Protein AF-A0A931UTB7-F1 (afdb_monomer)

Solvent-accessible surface area (backbone atoms only — not comparable to full-atom values): 17167 Å² total; per-residue (Å²): 142,86,81,89,88,88,84,89,81,89,78,90,81,88,80,89,82,83,91,81,86,81,81,85,84,84,80,79,91,81,87,77,84,81,77,88,71,84,79,52,79,68,55,54,58,55,49,54,57,50,50,52,52,51,49,55,52,50,56,61,59,70,74,62,73,72,77,84,79,78,78,84,79,51,73,68,56,61,68,71,40,59,75,52,62,57,45,66,56,77,47,62,48,48,37,35,55,57,93,52,35,36,37,43,39,33,61,46,51,36,88,88,65,22,51,39,69,17,46,34,74,81,36,63,78,51,97,67,43,49,77,47,68,48,93,47,30,21,34,42,36,33,67,62,45,70,53,33,54,29,34,32,39,40,31,33,76,77,51,29,31,40,33,37,38,48,31,56,60,92,50,78,86,61,86,56,37,40,38,36,40,81,42,89,77,63,65,95,61,43,62,40,52,67,56,36,56,23,46,19,63,73,55,77,69,46,62,74,37,88,85,33,74,74,41,70,55,47,47,70,42,70,44,16,50,66,53,30,68,92,38,39,67,52,22,47,34,9,27,55,36,37,85,90,25,64,32,68,48,59,90,68,36,42,63,44,83,70,27,44,63,34,42,50,29,92,42,48,83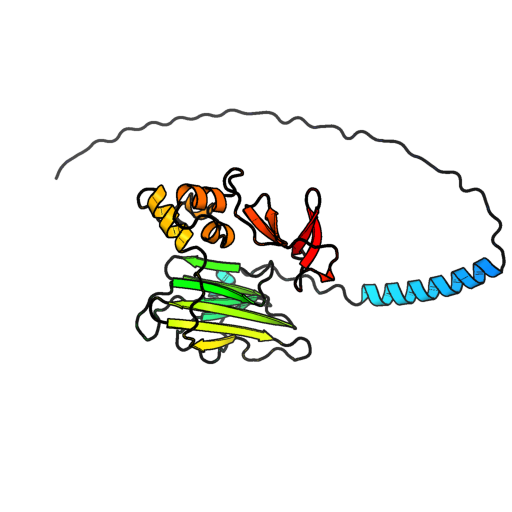,68,28,61,93,70,30,37,46,40,85,50,90,98,46,34,24,40,40,70,66,126

Nearest PDB structures (foldseek):
  2eec-assembly1_A  TM=3.557E-01  e=5.155E-02  Homo sapiens
  2e9j-assembly1_A  TM=3.506E-01  e=9.342E-02  Homo sapiens
  1j87-assembly1_A  TM=4.100E-01  e=7.485E-01  Homo sapiens
  7v83-assembly1_A  TM=2.628E-01  e=3.727E+00  Severe acute respiratory syndrome coronavirus 2
  8taz-assembly1_C  TM=2.555E-01  e=8.567E+00  Severe acute respiratory syndrome coronavirus 2

Sequence (290 aa):
MRAYLPLLALLLCAACSKKEHAEPTAEETALKKSTGKKLTAEDEAKAAASAEELSKKKKKAAEAAAPERTKVPTLAEWNAAKEVEAKGNAVGCEVKEVREWVRVSCRKKSPGGGDPSGVAIERGRNKETFSFVGKGVTSVVTPLLPGTDLLAKYSWSDVVYAVRIAWKKDEGRPAAFAHFVKTDDRPEKPLGVATCDCFKKVNKGARCDDSDDRWMIVQQNPWCERSFAGDCETMIGCATGAPSAKPKCPAGHLASIANYCLKICETAADCPSGYTCDEYLDTKACFENG

Radius of gyration: 26.95 Å; Cα contacts (8 Å, |Δi|>4): 479; chains: 1; bounding box: 64×59×81 Å

Mean predicted aligned error: 13.61 Å

Structure (mmCIF, N/CA/C/O backbone):
data_AF-A0A931UTB7-F1
#
_entry.id   AF-A0A931UTB7-F1
#
loop_
_atom_site.group_PDB
_atom_site.id
_atom_site.type_symbol
_atom_site.label_atom_id
_atom_site.label_alt_id
_atom_site.label_comp_id
_atom_site.label_asym_id
_atom_site.label_entity_id
_atom_site.label_seq_id
_atom_site.pdbx_PDB_ins_code
_atom_site.Cartn_x
_atom_site.Cartn_y
_atom_site.Cartn_z
_atom_site.occupancy
_atom_site.B_iso_or_equiv
_atom_site.auth_seq_id
_atom_site.auth_comp_id
_atom_site.auth_asym_id
_atom_site.auth_atom_id
_atom_site.pdbx_PDB_model_num
ATOM 1 N N . MET A 1 1 ? 33.198 -34.617 -18.576 1.00 51.62 1 MET A N 1
ATOM 2 C CA . MET A 1 1 ? 33.491 -35.371 -17.340 1.00 51.62 1 MET A CA 1
ATOM 3 C C . MET A 1 1 ? 34.700 -34.736 -16.665 1.00 51.62 1 MET A C 1
ATOM 5 O O . MET A 1 1 ? 35.801 -34.872 -17.178 1.00 51.62 1 MET A O 1
ATOM 9 N N . ARG A 1 2 ? 34.507 -33.984 -15.578 1.00 45.12 2 ARG A N 1
ATOM 10 C CA . ARG A 1 2 ? 35.588 -33.577 -14.668 1.00 45.12 2 ARG A CA 1
ATOM 11 C C . ARG A 1 2 ? 35.061 -33.666 -13.240 1.00 45.12 2 ARG A C 1
ATOM 13 O O . ARG A 1 2 ? 33.922 -33.301 -12.975 1.00 45.12 2 ARG A O 1
ATOM 20 N N . ALA A 1 3 ? 35.891 -34.277 -12.413 1.00 51.12 3 ALA A N 1
ATOM 21 C CA . ALA A 1 3 ? 35.605 -34.899 -11.135 1.00 51.12 3 ALA A CA 1
ATOM 22 C C . ALA A 1 3 ? 36.007 -33.999 -9.950 1.00 51.12 3 ALA A C 1
ATOM 24 O O . ALA A 1 3 ? 36.951 -33.230 -10.085 1.00 51.12 3 ALA A O 1
ATOM 25 N N . TYR A 1 4 ? 35.287 -34.176 -8.830 1.00 51.22 4 TYR A N 1
ATOM 26 C CA . TYR A 1 4 ? 35.684 -34.084 -7.408 1.00 51.22 4 TYR A CA 1
ATOM 27 C C . TYR A 1 4 ? 36.567 -32.915 -6.906 1.00 51.22 4 TYR A C 1
ATOM 29 O O . TYR A 1 4 ? 37.715 -32.788 -7.310 1.00 51.22 4 TYR A O 1
ATOM 37 N N . LEU A 1 5 ? 36.127 -32.200 -5.856 1.00 44.81 5 LEU A N 1
ATOM 38 C CA . LEU A 1 5 ? 36.401 -32.571 -4.449 1.00 44.81 5 LEU A CA 1
ATOM 39 C C . LEU A 1 5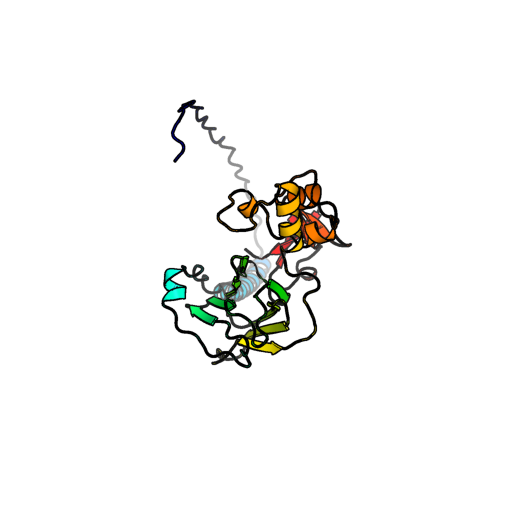 ? 35.650 -31.656 -3.437 1.00 44.81 5 LEU A C 1
ATOM 41 O O . LEU A 1 5 ? 35.502 -30.464 -3.705 1.00 44.81 5 LEU A O 1
ATOM 45 N N . PRO A 1 6 ? 35.200 -32.184 -2.278 1.00 65.69 6 PRO A N 1
ATOM 46 C CA . PRO A 1 6 ? 34.527 -31.445 -1.203 1.00 65.69 6 PRO A CA 1
ATOM 47 C C . PRO A 1 6 ? 35.491 -31.082 -0.056 1.00 65.69 6 PRO A C 1
ATOM 49 O O . PRO A 1 6 ? 36.466 -31.797 0.167 1.00 65.69 6 PRO A O 1
ATOM 52 N N . LEU A 1 7 ? 35.189 -30.050 0.745 1.00 57.25 7 LEU A N 1
ATOM 53 C CA . LEU A 1 7 ? 35.759 -29.942 2.094 1.00 57.25 7 LEU A CA 1
ATOM 54 C C . LEU A 1 7 ? 34.803 -29.267 3.091 1.00 57.25 7 LEU A C 1
ATOM 56 O O . LEU A 1 7 ? 34.348 -28.142 2.900 1.00 57.25 7 LEU A O 1
ATOM 60 N N . LEU A 1 8 ? 34.525 -30.030 4.147 1.00 51.72 8 LEU A N 1
ATOM 61 C CA . LEU A 1 8 ? 33.859 -29.691 5.402 1.00 51.72 8 LEU A CA 1
ATOM 62 C C . LEU A 1 8 ? 34.601 -28.585 6.172 1.00 51.72 8 LEU A C 1
ATOM 64 O O . LEU A 1 8 ? 35.821 -28.648 6.295 1.00 51.72 8 LEU A O 1
ATOM 68 N N . ALA A 1 9 ? 33.851 -27.719 6.856 1.00 54.44 9 ALA A N 1
ATOM 69 C CA . ALA A 1 9 ? 34.253 -27.175 8.155 1.00 54.44 9 ALA A CA 1
ATOM 70 C C . ALA A 1 9 ? 33.004 -26.822 8.984 1.00 54.44 9 ALA A C 1
ATOM 72 O O . ALA A 1 9 ? 32.369 -25.791 8.779 1.00 54.44 9 ALA A O 1
ATOM 73 N N . LEU A 1 10 ? 32.648 -27.720 9.909 1.00 49.94 10 LEU A N 1
ATOM 74 C CA . LEU A 1 10 ? 31.802 -27.422 11.063 1.00 49.94 10 LEU A CA 1
ATOM 75 C C . LEU A 1 10 ? 32.577 -26.494 12.009 1.00 49.94 10 LEU A C 1
ATOM 77 O O . LEU A 1 10 ? 33.696 -26.827 12.393 1.00 49.94 10 LEU A O 1
ATOM 81 N N . LEU A 1 11 ? 31.944 -25.422 12.486 1.00 60.06 11 LEU A N 1
ATOM 82 C CA . LEU A 1 11 ? 32.318 -24.807 13.758 1.00 60.06 11 LEU A CA 1
ATOM 83 C C . LEU A 1 11 ? 31.062 -24.564 14.600 1.00 60.06 11 LEU A C 1
ATOM 85 O O . LEU A 1 11 ? 30.239 -23.701 14.303 1.00 60.06 11 LEU A O 1
ATOM 89 N N . LEU A 1 12 ? 30.935 -25.380 15.648 1.00 51.38 12 LEU A N 1
ATOM 90 C CA . LEU A 1 12 ? 30.070 -25.152 16.797 1.00 51.38 12 LEU A CA 1
ATOM 91 C C . LEU A 1 12 ? 30.672 -24.036 17.660 1.00 51.38 12 LEU A C 1
ATOM 93 O O . LEU A 1 12 ? 31.799 -24.178 18.123 1.00 51.38 12 LEU A O 1
ATOM 97 N N . CYS A 1 13 ? 29.887 -23.007 17.973 1.00 49.75 13 CYS A N 1
ATOM 98 C CA . CYS A 1 13 ? 30.103 -22.180 19.160 1.00 49.75 13 CYS A CA 1
ATOM 99 C C . CYS A 1 13 ? 28.798 -22.110 19.953 1.00 49.75 13 CYS A C 1
ATOM 101 O O . CYS A 1 13 ? 27.887 -21.348 19.639 1.00 49.75 13 CYS A O 1
ATOM 103 N N . ALA A 1 14 ? 28.733 -22.947 20.984 1.00 53.88 14 ALA A N 1
ATOM 104 C CA . ALA A 1 14 ? 27.843 -22.789 22.117 1.00 53.88 14 ALA A CA 1
ATOM 105 C C . ALA A 1 14 ? 28.479 -21.790 23.093 1.00 53.88 14 ALA A C 1
ATOM 107 O O . ALA A 1 14 ? 29.622 -21.988 23.500 1.00 53.88 14 ALA A O 1
ATOM 108 N N . ALA A 1 15 ? 27.747 -20.755 23.502 1.00 52.53 15 ALA A N 1
ATOM 109 C CA . ALA A 1 15 ? 28.069 -20.007 24.713 1.00 52.53 15 ALA A CA 1
ATOM 110 C C . ALA A 1 15 ? 26.805 -19.383 25.316 1.00 52.53 15 ALA A C 1
ATOM 112 O O . ALA A 1 15 ? 26.170 -18.499 24.745 1.00 52.53 15 ALA A O 1
ATOM 113 N N . CYS A 1 16 ? 26.459 -19.906 26.489 1.00 49.22 16 CYS A N 1
ATOM 114 C CA . CYS A 1 16 ? 25.485 -19.404 27.442 1.00 49.22 16 CYS A CA 1
ATOM 115 C C . CYS A 1 16 ? 25.821 -17.982 27.916 1.00 49.22 16 CYS A C 1
ATOM 117 O O . CYS A 1 16 ? 26.964 -17.738 28.289 1.00 49.22 16 CYS A O 1
ATOM 119 N N . SER A 1 17 ? 24.809 -17.123 28.076 1.00 50.16 17 SER A N 1
ATOM 120 C CA . SER A 1 17 ? 24.864 -15.999 29.023 1.00 50.16 17 SER A CA 1
ATOM 121 C C . SER A 1 17 ? 23.501 -15.751 29.671 1.00 50.16 17 SER A C 1
ATOM 123 O O . SER A 1 17 ? 22.609 -15.122 29.116 1.00 50.16 17 SER A O 1
ATOM 125 N N . LYS A 1 18 ? 23.360 -16.389 30.836 1.00 53.31 18 LYS A N 1
ATOM 126 C CA . LYS A 1 18 ? 22.914 -15.857 32.134 1.00 53.31 18 LYS A CA 1
ATOM 127 C C . LYS A 1 18 ? 21.836 -14.754 32.144 1.00 53.31 18 LYS A C 1
ATOM 129 O O . LYS A 1 18 ? 22.084 -13.604 31.807 1.00 53.31 18 LYS A O 1
ATOM 134 N N . LYS A 1 19 ? 20.662 -15.140 32.661 1.00 46.91 19 LYS A N 1
ATOM 135 C CA . LYS A 1 19 ? 19.613 -14.273 33.221 1.00 46.91 19 LYS A CA 1
ATOM 136 C C . LYS A 1 19 ? 20.111 -13.578 34.493 1.00 46.91 19 LYS A C 1
ATOM 138 O O . LYS A 1 19 ? 20.596 -14.267 35.388 1.00 46.91 19 LYS A O 1
ATOM 143 N N . GLU A 1 20 ? 19.844 -12.283 34.621 1.00 50.91 20 GLU A N 1
ATOM 144 C CA . GLU A 1 20 ? 19.738 -11.594 35.910 1.00 50.91 20 GLU A CA 1
ATOM 145 C C . GLU A 1 20 ? 18.320 -11.024 36.037 1.00 50.91 20 GLU A C 1
ATOM 147 O O . GLU A 1 20 ? 17.840 -10.278 35.186 1.00 50.91 20 GLU A O 1
ATOM 152 N N . HIS A 1 21 ? 17.623 -11.490 37.073 1.00 42.00 21 HIS A N 1
ATOM 153 C CA . HIS A 1 21 ? 16.325 -11.005 37.518 1.00 42.00 21 HIS A CA 1
ATOM 154 C C . HIS A 1 21 ? 16.548 -9.740 38.352 1.00 42.00 21 HIS A C 1
ATOM 156 O O . HIS A 1 21 ? 17.249 -9.802 39.358 1.00 42.00 21 HIS A O 1
ATOM 162 N N . ALA A 1 22 ? 15.936 -8.624 37.958 1.00 45.47 22 ALA A N 1
ATOM 163 C CA . ALA A 1 22 ? 15.801 -7.452 38.814 1.00 45.47 22 ALA A CA 1
ATOM 164 C C . ALA A 1 22 ? 14.514 -7.574 39.649 1.00 45.47 22 ALA A C 1
ATOM 166 O O . ALA A 1 22 ? 13.437 -7.837 39.107 1.00 45.47 22 ALA A O 1
ATOM 167 N N . GLU A 1 23 ? 14.656 -7.421 40.966 1.00 49.78 23 GLU A N 1
ATOM 168 C CA . GLU A 1 23 ? 13.573 -7.316 41.947 1.00 49.78 23 GLU A CA 1
ATOM 169 C C . GLU A 1 23 ? 12.753 -6.025 41.754 1.00 49.78 23 GLU A C 1
ATOM 171 O O . GLU A 1 23 ? 13.319 -4.985 41.409 1.00 49.78 23 GLU A O 1
ATOM 176 N N . PRO A 1 24 ? 11.433 -6.045 42.015 1.00 50.09 24 PRO A N 1
ATOM 177 C CA . PRO A 1 24 ? 10.626 -4.837 42.103 1.00 50.09 24 PRO A CA 1
ATOM 178 C C . PRO A 1 24 ? 10.761 -4.200 43.494 1.00 50.09 24 PRO A C 1
ATOM 180 O O . PRO A 1 24 ? 10.375 -4.787 44.506 1.00 50.09 24 PRO A O 1
ATOM 183 N N . THR A 1 25 ? 11.269 -2.969 43.545 1.00 46.03 25 THR A N 1
ATOM 184 C CA . THR A 1 25 ? 11.203 -2.109 44.730 1.00 46.03 25 THR A CA 1
ATOM 185 C C . THR A 1 25 ? 9.765 -1.661 44.975 1.00 46.03 25 THR A C 1
ATOM 187 O O . THR A 1 25 ? 9.138 -1.020 44.132 1.00 46.03 25 THR A O 1
ATOM 190 N N . ALA A 1 26 ? 9.251 -2.023 46.148 1.00 51.47 26 ALA A N 1
ATOM 191 C CA . ALA A 1 26 ? 8.004 -1.528 46.703 1.00 51.47 26 ALA A CA 1
ATOM 192 C C . ALA A 1 26 ? 8.202 -0.094 47.215 1.00 51.47 26 ALA A C 1
ATOM 194 O O . ALA A 1 26 ? 8.987 0.118 48.137 1.00 51.47 26 ALA A O 1
ATOM 195 N N . GLU A 1 27 ? 7.478 0.871 46.646 1.00 45.41 27 GLU A N 1
ATOM 196 C CA . GLU A 1 27 ? 7.445 2.252 47.135 1.00 45.41 27 GLU A CA 1
ATOM 197 C C . GLU A 1 27 ? 6.030 2.613 47.610 1.00 45.41 27 GLU A C 1
ATOM 199 O O . GLU A 1 27 ? 5.089 2.820 46.848 1.00 45.41 27 GLU A O 1
ATOM 204 N N . GLU A 1 28 ? 5.911 2.537 48.930 1.00 46.00 28 GLU A N 1
ATOM 205 C CA . GLU A 1 28 ? 5.369 3.553 49.828 1.00 46.00 28 GLU A CA 1
ATOM 206 C C . GLU A 1 28 ? 3.987 4.183 49.558 1.00 46.00 28 GLU A C 1
ATOM 208 O O . GLU A 1 28 ? 3.778 5.186 48.880 1.00 46.00 28 GLU A O 1
ATOM 213 N N . THR A 1 29 ? 3.040 3.603 50.287 1.00 48.69 29 THR A N 1
ATOM 214 C CA . THR A 1 29 ? 1.777 4.127 50.805 1.00 48.69 29 THR A CA 1
ATOM 215 C C . THR A 1 29 ? 1.832 5.597 51.267 1.00 48.69 29 THR A C 1
ATOM 217 O O . THR A 1 29 ? 2.340 5.897 52.344 1.00 48.69 29 THR A O 1
ATOM 220 N N . ALA A 1 30 ? 1.166 6.509 50.548 1.00 45.59 30 ALA A N 1
ATOM 221 C CA . ALA A 1 30 ? 0.850 7.860 51.031 1.00 45.59 30 ALA A CA 1
ATOM 222 C C . ALA A 1 30 ? -0.670 8.045 51.202 1.00 45.59 30 ALA A C 1
ATOM 224 O O . ALA A 1 30 ? -1.377 8.546 50.326 1.00 45.59 30 ALA A O 1
ATOM 225 N N . LEU A 1 31 ? -1.182 7.642 52.370 1.00 46.69 31 LEU A N 1
ATOM 226 C CA . LEU A 1 31 ? -2.563 7.874 52.796 1.00 46.69 31 LEU A CA 1
ATOM 227 C C . LEU A 1 31 ? -2.724 9.345 53.236 1.00 46.69 31 LEU A C 1
ATOM 229 O O . LEU A 1 31 ? -2.434 9.708 54.377 1.00 46.69 31 LEU A O 1
ATOM 233 N N . LYS A 1 32 ? -3.178 10.221 52.330 1.00 49.00 32 LYS A N 1
ATOM 234 C CA . LYS A 1 32 ? -3.526 11.612 52.666 1.00 49.00 32 LYS A CA 1
ATOM 235 C C . LYS A 1 32 ? -4.876 11.677 53.388 1.00 49.00 32 LYS A C 1
ATOM 237 O O . LYS A 1 32 ? -5.926 11.351 52.842 1.00 49.00 32 LYS A O 1
ATOM 242 N N . LYS A 1 33 ? -4.807 12.150 54.633 1.00 50.72 33 LYS A N 1
ATOM 243 C CA . LYS A 1 33 ? -5.907 12.491 55.543 1.00 50.72 33 LYS A CA 1
ATOM 244 C C . LYS A 1 33 ? -6.797 13.574 54.906 1.00 50.72 33 LYS A C 1
ATOM 246 O O . LYS A 1 33 ? -6.352 14.702 54.713 1.00 50.72 33 LYS A O 1
ATOM 251 N N . SER A 1 34 ? -8.040 13.225 54.575 1.00 48.62 34 SER A N 1
ATOM 252 C CA . SER A 1 34 ? -9.073 14.160 54.113 1.00 48.62 34 SER A CA 1
ATOM 253 C C . SER A 1 34 ? -9.748 14.813 55.321 1.00 48.62 34 SER A C 1
ATOM 255 O O . SER A 1 34 ? -10.368 14.144 56.148 1.00 48.62 34 SER A O 1
ATOM 257 N N . THR A 1 35 ? -9.572 16.124 55.450 1.00 46.03 35 THR A N 1
ATOM 258 C CA . THR A 1 35 ? -10.213 16.964 56.463 1.00 46.03 35 THR A CA 1
ATOM 259 C C . THR A 1 35 ? -11.671 17.190 56.065 1.00 46.03 35 THR A C 1
ATOM 261 O O . THR A 1 35 ? -11.948 17.738 54.998 1.00 46.03 35 THR A O 1
ATOM 264 N N . GLY A 1 36 ? -12.604 16.762 56.920 1.00 51.62 36 GLY A N 1
ATOM 265 C CA . GLY A 1 36 ? -14.045 16.884 56.708 1.00 51.62 36 GLY A CA 1
ATOM 266 C C . GLY A 1 36 ? -14.497 18.340 56.608 1.00 51.62 36 GLY A C 1
ATOM 267 O O . GLY A 1 36 ? -14.711 19.010 57.617 1.00 51.62 36 GLY A O 1
ATOM 268 N N . LYS A 1 37 ? -14.663 18.821 55.375 1.00 57.94 37 LYS A N 1
ATOM 269 C CA . LYS A 1 37 ? -15.380 20.056 55.063 1.00 57.94 37 LYS A CA 1
ATOM 270 C C . LYS A 1 37 ? -16.874 19.728 55.016 1.00 57.94 37 LYS A C 1
ATOM 272 O O . LYS A 1 37 ? -17.301 18.885 54.234 1.00 57.94 37 LYS A O 1
ATOM 277 N N . LYS A 1 38 ? -17.653 20.367 55.890 1.00 60.75 38 LYS A N 1
ATOM 278 C CA . LYS A 1 38 ? -19.115 20.246 55.961 1.00 60.75 38 LYS A CA 1
ATOM 279 C C . LYS A 1 38 ? -19.719 20.791 54.658 1.00 60.75 38 LYS A C 1
ATOM 281 O O . LYS A 1 38 ? -19.648 21.995 54.425 1.00 60.75 38 LYS A O 1
ATOM 286 N N . LEU A 1 39 ? -20.232 19.894 53.814 1.00 51.97 39 LEU A N 1
ATOM 287 C CA . LEU A 1 39 ? -20.956 20.209 52.577 1.00 51.97 39 LEU A CA 1
ATOM 288 C C . LEU A 1 39 ? -22.243 20.968 52.918 1.00 51.97 39 LEU A C 1
ATOM 290 O O . LEU A 1 39 ? -22.949 20.607 53.864 1.00 51.97 39 LEU A O 1
ATOM 294 N N . THR A 1 40 ? -22.511 22.046 52.187 1.00 60.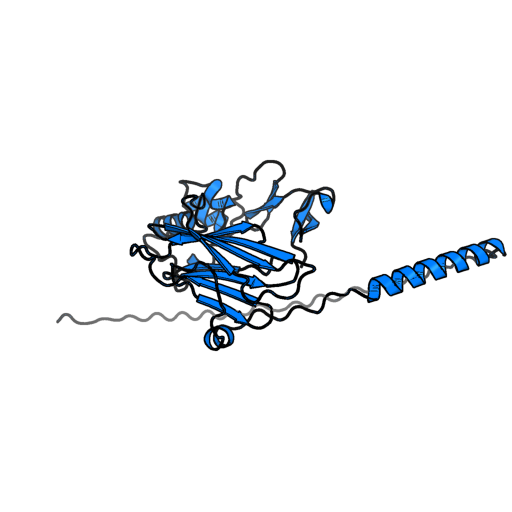28 40 THR A N 1
ATOM 295 C CA . THR A 1 40 ? -23.752 22.818 52.308 1.00 60.28 40 THR A CA 1
ATOM 296 C C . THR A 1 40 ? -24.808 22.259 51.351 1.00 60.28 40 THR A C 1
ATOM 298 O O . THR A 1 40 ? -24.487 21.559 50.394 1.00 60.28 40 THR A O 1
ATOM 301 N N . ALA A 1 41 ? -26.084 22.577 51.583 1.00 61.50 41 ALA A N 1
ATOM 302 C CA . ALA A 1 41 ? -27.193 22.108 50.742 1.00 61.50 41 ALA A CA 1
ATOM 303 C C . ALA A 1 41 ? -27.095 22.566 49.263 1.00 61.50 41 ALA A C 1
ATOM 305 O O . ALA A 1 41 ? -27.684 21.945 48.381 1.00 61.50 41 ALA A O 1
ATOM 306 N N . GLU A 1 42 ? -26.317 23.615 48.960 1.00 60.12 42 GLU A N 1
ATOM 307 C CA . GLU A 1 42 ? -26.003 24.020 47.579 1.00 60.12 42 GLU A CA 1
ATOM 308 C C . GLU A 1 42 ? -25.015 23.069 46.880 1.00 60.12 42 GLU A C 1
ATOM 310 O O . GLU A 1 42 ? -25.106 22.873 45.665 1.00 60.12 42 GLU A O 1
ATOM 315 N N . ASP A 1 43 ? -24.109 22.429 47.627 1.00 55.84 43 ASP A N 1
ATOM 316 C CA . ASP A 1 43 ? -23.162 21.459 47.071 1.00 55.84 43 ASP A CA 1
ATOM 317 C C . ASP A 1 43 ? -23.863 20.141 46.676 1.00 55.84 43 ASP A C 1
ATOM 319 O O . ASP A 1 43 ? -23.477 19.506 45.692 1.00 55.84 43 ASP A O 1
ATOM 323 N N . GLU A 1 44 ? -24.944 19.758 47.370 1.00 58.09 44 GLU A N 1
ATOM 324 C CA . GLU A 1 44 ? -25.768 18.586 47.023 1.00 58.09 44 GLU A CA 1
ATOM 325 C C . GLU A 1 44 ? -26.561 18.786 45.722 1.00 58.09 44 GLU A C 1
ATOM 327 O O . GLU A 1 44 ? -26.593 17.892 44.871 1.00 58.09 44 GLU A O 1
ATOM 332 N N . ALA A 1 45 ? -27.138 19.973 45.502 1.00 61.16 45 ALA A N 1
ATOM 333 C CA . ALA A 1 45 ? -27.870 20.276 44.269 1.00 61.16 45 ALA A CA 1
ATOM 334 C C . ALA A 1 45 ? -26.945 20.304 43.036 1.00 61.16 45 ALA A C 1
ATOM 336 O O . ALA A 1 45 ? -27.308 19.829 41.956 1.00 61.16 45 ALA A O 1
ATOM 337 N N . LYS A 1 46 ? -25.710 20.799 43.197 1.00 57.91 46 LYS A N 1
ATOM 338 C CA . LYS A 1 46 ? -24.703 20.836 42.125 1.00 57.91 46 LYS A CA 1
ATOM 339 C C . LYS A 1 46 ? -24.100 19.454 41.840 1.00 57.91 46 LYS A C 1
ATOM 341 O O . LYS A 1 46 ? -23.801 19.144 40.685 1.00 57.91 46 LYS A O 1
ATOM 346 N N . ALA A 1 47 ? -23.974 18.598 42.857 1.00 59.75 47 ALA A N 1
ATOM 347 C CA . ALA A 1 47 ? -23.550 17.208 42.695 1.00 59.75 47 ALA A CA 1
ATOM 348 C C . ALA A 1 47 ? -24.599 16.356 41.954 1.00 59.75 47 ALA A C 1
ATOM 350 O O . ALA A 1 47 ? -24.226 15.548 41.103 1.00 59.75 47 ALA A O 1
ATOM 351 N N . ALA A 1 48 ? -25.895 16.578 42.203 1.00 60.41 48 ALA A N 1
ATOM 352 C CA . ALA A 1 48 ? -26.976 15.863 41.519 1.00 60.41 48 ALA A CA 1
ATOM 353 C C . ALA A 1 48 ? -27.038 16.182 40.010 1.00 60.41 48 ALA A C 1
ATOM 355 O O . ALA A 1 48 ? -27.120 15.264 39.193 1.00 60.41 48 ALA A O 1
ATOM 356 N N . ALA A 1 49 ? -26.896 17.457 39.624 1.00 61.41 49 ALA A N 1
ATOM 357 C CA . ALA A 1 49 ? -26.844 17.859 38.213 1.00 61.41 49 ALA A CA 1
ATOM 358 C C . ALA A 1 49 ? -25.595 17.311 37.488 1.00 61.41 49 ALA A C 1
ATOM 360 O O . ALA A 1 49 ? -25.674 16.868 36.342 1.00 61.41 49 ALA A O 1
ATOM 361 N N . SER A 1 50 ? -24.450 17.271 38.178 1.00 60.12 50 SER A N 1
ATOM 362 C CA . SER A 1 50 ? -23.195 16.732 37.636 1.00 60.12 50 SER A CA 1
ATOM 363 C C . SER A 1 50 ? -23.224 15.200 37.493 1.00 60.12 50 SER A C 1
ATOM 365 O O . SER A 1 50 ? -22.684 14.643 36.535 1.00 60.12 50 SER A O 1
ATOM 367 N N . ALA A 1 51 ? -23.921 14.496 38.393 1.00 60.69 51 ALA A N 1
ATOM 368 C CA . ALA A 1 51 ? -24.117 13.049 38.311 1.00 60.69 51 ALA A CA 1
ATOM 369 C C . ALA A 1 51 ? -25.026 12.641 37.137 1.00 60.69 51 ALA A C 1
ATOM 371 O O . ALA A 1 51 ? -24.765 11.629 36.479 1.00 60.69 51 ALA A O 1
ATOM 372 N N . GLU A 1 52 ? -26.057 13.432 36.825 1.00 62.84 52 GLU A N 1
ATOM 373 C CA . GLU A 1 52 ? -26.933 13.172 35.678 1.00 62.84 52 GLU A CA 1
ATOM 374 C C . GLU A 1 52 ? -26.221 13.428 34.335 1.00 62.84 52 GLU A C 1
ATOM 376 O O . GLU A 1 52 ? -26.374 12.646 33.389 1.00 62.84 52 GLU A O 1
ATOM 381 N N . GLU A 1 53 ? -25.375 14.464 34.259 1.00 63.16 53 GLU A N 1
ATOM 382 C CA . GLU A 1 53 ? -24.544 14.734 33.078 1.00 63.16 53 GLU A CA 1
ATOM 383 C C . GLU A 1 53 ? -23.472 13.651 32.874 1.00 63.16 53 GLU A C 1
ATOM 385 O O . GLU A 1 53 ? -23.303 13.140 31.763 1.00 63.16 53 GLU A O 1
ATOM 390 N N . LEU A 1 54 ? -22.801 13.220 33.949 1.00 62.41 54 LEU A N 1
ATOM 391 C CA . LEU A 1 54 ? -21.841 12.113 33.906 1.00 62.41 54 LEU A CA 1
ATOM 392 C C . LEU A 1 54 ? -22.513 10.792 33.518 1.00 62.41 54 LEU A C 1
ATOM 394 O O . LEU A 1 54 ? -21.936 10.033 32.744 1.00 62.41 54 LEU A O 1
ATOM 398 N N . SER A 1 55 ? -23.739 10.531 33.981 1.00 61.94 55 SER A N 1
ATOM 399 C CA . SER A 1 55 ? -24.527 9.350 33.604 1.00 61.94 55 SER A CA 1
ATOM 400 C C . SER A 1 55 ? -24.881 9.341 32.109 1.00 61.94 55 SER A C 1
ATOM 402 O O . SER A 1 55 ? -24.637 8.343 31.421 1.00 61.94 55 SER A O 1
ATOM 404 N N . LYS A 1 56 ? -25.347 10.472 31.552 1.00 62.19 56 LYS A N 1
ATOM 405 C CA . LYS A 1 56 ? -25.606 10.613 30.103 1.00 62.19 56 LYS A CA 1
ATOM 406 C C . 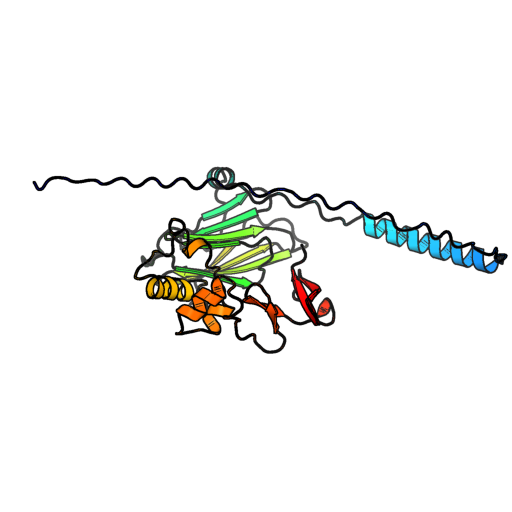LYS A 1 56 ? -24.322 10.491 29.273 1.00 62.19 56 LYS A C 1
ATOM 408 O O . LYS A 1 56 ? -24.328 9.838 28.228 1.00 62.19 56 LYS A O 1
ATOM 413 N N . LYS A 1 57 ? -23.199 11.035 29.755 1.00 58.12 57 LYS A N 1
ATOM 414 C CA . LYS A 1 57 ? -21.885 10.933 29.095 1.00 58.12 57 LYS A CA 1
ATOM 415 C C . LYS A 1 57 ? -21.332 9.502 29.120 1.00 58.12 57 LYS A C 1
ATOM 417 O O . LYS A 1 57 ? -20.783 9.048 28.120 1.00 58.12 57 LYS A O 1
ATOM 422 N N . LYS A 1 58 ? -21.541 8.756 30.213 1.00 58.62 58 LYS A N 1
ATOM 423 C CA . LYS A 1 58 ? -21.116 7.351 30.351 1.00 58.62 58 LYS A CA 1
ATOM 424 C C . LYS A 1 58 ? -21.959 6.404 29.492 1.00 58.62 58 LYS A C 1
ATOM 426 O O . LYS A 1 58 ? -21.405 5.492 28.888 1.00 58.62 58 LYS A O 1
ATOM 431 N N . LYS A 1 59 ? -23.268 6.658 29.364 1.00 54.53 59 LYS A N 1
ATOM 432 C CA . LYS A 1 59 ? -24.152 5.880 28.479 1.00 54.53 59 LYS A CA 1
ATOM 433 C C . LYS A 1 59 ? -23.814 6.096 26.995 1.00 54.53 59 LYS A C 1
ATOM 435 O O . LYS A 1 59 ? -23.770 5.130 26.249 1.00 54.53 59 LYS A O 1
ATOM 440 N N . LYS A 1 60 ? -23.439 7.323 26.602 1.00 53.44 60 LYS A N 1
ATOM 441 C CA . LYS A 1 60 ? -22.942 7.634 25.246 1.00 53.44 60 LYS A CA 1
ATOM 442 C C . LYS A 1 60 ? -21.548 7.053 24.953 1.00 53.44 60 LYS A C 1
ATOM 444 O O . LYS A 1 60 ? -21.251 6.746 23.805 1.00 53.44 60 LYS A O 1
ATOM 449 N N . ALA A 1 61 ? -20.699 6.887 25.970 1.00 55.00 61 ALA A N 1
ATOM 450 C CA . ALA A 1 61 ? -19.367 6.292 25.820 1.00 55.00 61 ALA A CA 1
ATOM 451 C C . ALA A 1 61 ? -19.392 4.753 25.724 1.00 55.00 61 ALA A C 1
ATOM 453 O O . ALA A 1 61 ? -18.526 4.172 25.078 1.00 55.00 61 ALA A O 1
ATOM 454 N N . ALA A 1 62 ? -20.384 4.092 26.330 1.00 53.78 62 ALA A N 1
ATOM 455 C CA . ALA A 1 62 ? -20.546 2.638 26.248 1.00 53.78 62 ALA A CA 1
ATOM 456 C C . ALA A 1 62 ? -21.171 2.161 24.918 1.00 53.78 62 ALA A C 1
ATOM 458 O O . ALA A 1 62 ? -21.056 0.989 24.577 1.00 53.78 62 ALA A O 1
ATOM 459 N N . GLU A 1 63 ? -21.802 3.059 24.154 1.00 50.00 63 GLU A N 1
ATOM 460 C CA . GLU A 1 63 ? -22.544 2.737 22.924 1.00 50.00 63 GLU A CA 1
ATOM 461 C C . GLU A 1 63 ? -21.690 2.767 21.639 1.00 50.00 63 GLU A C 1
ATOM 463 O O . GLU A 1 63 ? -22.216 2.597 20.545 1.00 50.00 63 GLU A O 1
ATOM 468 N N . ALA A 1 64 ? -20.367 2.948 21.715 1.00 58.78 64 ALA A N 1
ATOM 469 C CA . ALA A 1 64 ? -19.548 2.986 20.498 1.00 58.78 64 ALA A CA 1
ATOM 470 C C . ALA A 1 64 ? -18.125 2.442 20.664 1.00 58.78 64 ALA A C 1
ATOM 472 O O . ALA A 1 64 ? -17.197 2.936 20.022 1.00 58.78 64 ALA A O 1
ATOM 473 N N . ALA A 1 65 ? -17.922 1.411 21.489 1.00 64.94 65 ALA A N 1
ATOM 474 C CA . ALA A 1 65 ? -16.741 0.580 21.282 1.00 64.94 65 ALA A CA 1
ATOM 475 C C . ALA A 1 65 ? -16.926 -0.113 19.924 1.00 64.94 65 ALA A C 1
ATOM 477 O O . ALA A 1 65 ? -17.802 -0.967 19.776 1.00 64.94 65 ALA A O 1
ATOM 478 N N . ALA A 1 66 ? -16.175 0.328 18.909 1.00 70.69 66 ALA A N 1
ATOM 479 C CA . ALA A 1 66 ? -16.192 -0.314 17.602 1.00 70.69 66 ALA A CA 1
ATOM 480 C C . ALA A 1 66 ? -15.914 -1.815 17.793 1.00 70.69 66 ALA A C 1
ATOM 482 O O . ALA A 1 66 ? -15.078 -2.163 18.633 1.00 70.69 66 ALA A O 1
ATOM 483 N N . PRO A 1 67 ? -16.617 -2.703 17.070 1.00 79.44 67 PRO A N 1
ATOM 484 C CA . PRO A 1 67 ? -16.384 -4.134 17.196 1.00 79.44 67 PRO A CA 1
ATOM 485 C C . PRO A 1 67 ? -14.899 -4.438 16.977 1.00 79.44 67 PRO A C 1
ATOM 487 O O . PRO A 1 67 ? -14.260 -3.849 16.099 1.00 79.44 67 PRO A O 1
ATOM 490 N N . GLU A 1 68 ? -14.356 -5.339 17.798 1.00 89.12 68 GLU A N 1
ATOM 491 C CA . GLU A 1 68 ? -12.972 -5.789 17.670 1.00 89.12 68 GLU A CA 1
ATOM 492 C C . GLU A 1 68 ? -12.730 -6.292 16.242 1.00 89.12 68 GLU A C 1
ATOM 494 O O . GLU A 1 68 ? -13.515 -7.071 15.691 1.00 89.12 68 GLU A O 1
ATOM 499 N N . ARG A 1 69 ? -11.655 -5.802 15.621 1.00 90.75 69 ARG A N 1
ATOM 500 C CA . ARG A 1 69 ? -11.324 -6.129 14.236 1.00 90.75 69 ARG A CA 1
ATOM 501 C C . ARG A 1 69 ? -10.859 -7.576 14.140 1.00 90.75 69 ARG A C 1
ATOM 503 O O . ARG A 1 69 ? -10.158 -8.104 15.000 1.00 90.75 69 ARG A O 1
ATOM 510 N N . THR A 1 70 ? -11.239 -8.233 13.059 1.00 94.69 70 THR A N 1
ATOM 511 C CA . THR A 1 70 ? -10.837 -9.602 12.777 1.00 94.69 70 THR A CA 1
ATOM 512 C C . THR A 1 70 ? -9.396 -9.636 12.259 1.00 94.69 70 THR A C 1
ATOM 514 O O . THR A 1 70 ? -8.961 -8.763 11.510 1.00 94.69 70 THR A O 1
ATOM 517 N N . LYS A 1 71 ? -8.641 -10.684 12.604 1.0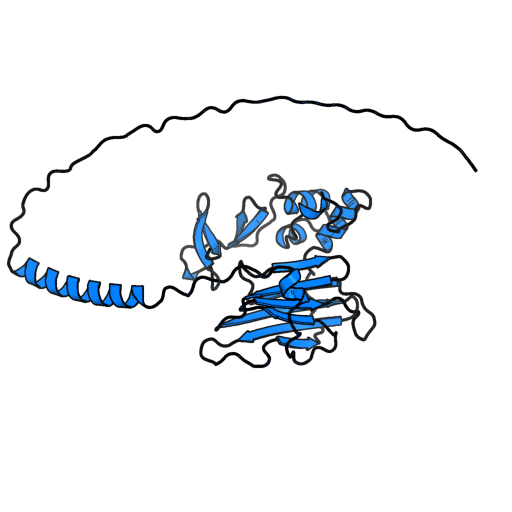0 93.25 71 LYS A N 1
ATOM 518 C CA . LYS A 1 71 ? -7.240 -10.842 12.169 1.00 93.25 71 LYS A CA 1
ATOM 519 C C . LYS A 1 71 ? -7.113 -10.894 10.643 1.00 93.25 71 LYS A C 1
ATOM 521 O O . LYS A 1 71 ? -7.974 -11.488 9.988 1.00 93.25 71 LYS A O 1
ATOM 526 N N . VAL A 1 72 ? -6.007 -10.376 10.101 1.00 92.69 72 VAL A N 1
ATOM 527 C CA . VAL A 1 72 ? -5.658 -10.496 8.673 1.00 92.69 72 VAL A CA 1
ATOM 528 C C . VAL A 1 72 ? -5.788 -11.962 8.218 1.00 92.69 72 VAL A C 1
ATOM 530 O O . VAL A 1 72 ? -5.273 -12.847 8.908 1.00 92.69 72 VAL A O 1
ATOM 533 N N . PRO A 1 73 ? -6.463 -12.257 7.090 1.00 95.44 73 PRO A N 1
ATOM 534 C CA . PRO A 1 73 ? -6.623 -13.625 6.620 1.00 95.44 73 PRO A CA 1
ATOM 535 C C . PRO A 1 73 ? -5.298 -14.266 6.208 1.00 95.44 73 PRO A C 1
ATOM 537 O O . PRO A 1 73 ? -4.420 -13.634 5.616 1.00 95.44 73 PRO A O 1
ATOM 540 N N . THR A 1 74 ? -5.193 -15.560 6.479 1.00 92.38 74 THR A N 1
ATOM 541 C CA . THR A 1 74 ? -4.094 -16.428 6.060 1.00 92.38 74 THR A CA 1
ATOM 542 C C . THR A 1 74 ? -4.083 -16.634 4.543 1.00 92.38 74 THR A C 1
ATOM 544 O O . THR A 1 74 ? -5.084 -16.450 3.846 1.00 92.38 74 THR A O 1
ATOM 547 N N . LEU A 1 75 ? -2.950 -17.088 3.997 1.00 89.38 75 LEU A N 1
ATOM 548 C CA . LEU A 1 75 ? -2.853 -17.440 2.575 1.00 89.38 75 LEU A CA 1
ATOM 549 C C . LEU A 1 75 ? -3.852 -18.535 2.169 1.00 89.38 75 LEU A C 1
ATOM 551 O O . LEU A 1 75 ? -4.399 -18.479 1.070 1.00 89.38 75 LEU A O 1
ATOM 555 N N . ALA A 1 76 ? -4.110 -19.502 3.053 1.00 93.50 76 ALA A N 1
ATOM 556 C CA . ALA A 1 76 ? -5.069 -20.574 2.805 1.00 93.50 76 ALA A CA 1
ATOM 557 C C . ALA A 1 76 ? -6.498 -20.028 2.645 1.00 93.50 76 ALA A C 1
ATOM 559 O O . ALA A 1 76 ? -7.177 -20.377 1.680 1.00 93.50 76 ALA A O 1
ATOM 560 N N . GLU A 1 77 ? -6.917 -19.112 3.525 1.00 96.62 77 GLU A N 1
ATOM 561 C CA . GLU A 1 77 ? -8.215 -18.434 3.419 1.00 96.62 77 GLU A CA 1
ATOM 562 C C . GLU A 1 77 ? -8.341 -17.669 2.095 1.00 96.62 77 GLU A C 1
ATOM 564 O O . GLU A 1 77 ? -9.330 -17.821 1.380 1.00 96.62 77 GLU A O 1
ATOM 569 N N . TRP A 1 78 ? -7.316 -16.902 1.713 1.00 97.06 78 TRP A N 1
ATOM 570 C CA . TRP A 1 78 ? -7.325 -16.171 0.444 1.00 97.06 78 TRP A CA 1
ATOM 571 C C . TRP A 1 78 ? -7.389 -17.075 -0.786 1.00 97.06 78 TRP A C 1
ATOM 573 O O . TRP A 1 78 ? -7.984 -16.709 -1.802 1.00 97.06 78 TRP A O 1
ATOM 583 N N . ASN A 1 79 ? -6.748 -18.239 -0.735 1.00 94.00 79 ASN A N 1
ATOM 584 C CA . ASN A 1 79 ? -6.765 -19.185 -1.843 1.00 94.00 79 ASN A CA 1
ATOM 585 C C . ASN A 1 79 ? -8.146 -19.834 -1.993 1.00 94.00 79 ASN A C 1
ATOM 587 O O . ASN A 1 79 ? -8.617 -19.970 -3.119 1.00 94.00 79 ASN A O 1
ATOM 591 N N . ALA A 1 80 ? -8.814 -20.139 -0.877 1.00 97.44 80 ALA A N 1
ATOM 592 C CA . ALA A 1 80 ? -10.167 -20.695 -0.859 1.00 97.44 80 ALA A CA 1
ATOM 593 C C . ALA A 1 80 ? -11.262 -19.671 -1.211 1.00 97.44 80 ALA A C 1
ATOM 595 O O . ALA A 1 80 ? -12.333 -20.046 -1.690 1.00 97.44 80 ALA A O 1
ATOM 596 N N . ALA A 1 81 ? -11.012 -18.381 -0.978 1.00 97.81 81 ALA A N 1
ATOM 597 C CA . ALA A 1 81 ? -11.977 -17.326 -1.254 1.00 97.81 81 ALA A CA 1
ATOM 598 C C . ALA A 1 81 ? -12.286 -17.189 -2.751 1.00 97.81 81 ALA A C 1
ATOM 600 O O . ALA A 1 81 ? -11.393 -17.267 -3.606 1.00 97.81 81 ALA A O 1
ATOM 601 N N . LYS A 1 82 ? -13.562 -16.940 -3.053 1.00 98.06 82 LYS A N 1
ATOM 602 C CA . LYS A 1 82 ? -14.033 -16.642 -4.408 1.00 98.06 82 LYS A CA 1
ATOM 603 C C . LYS A 1 82 ? -13.656 -15.214 -4.793 1.00 98.06 82 LYS A C 1
ATOM 605 O O . LYS A 1 82 ? -13.545 -14.336 -3.937 1.00 98.06 82 LYS A O 1
ATOM 610 N N . GLU A 1 83 ? -13.446 -15.006 -6.085 1.00 98.00 83 GLU A N 1
ATOM 611 C CA . GLU A 1 83 ? -13.297 -13.662 -6.633 1.00 98.00 83 GLU A CA 1
ATOM 612 C C . GLU A 1 83 ? -14.638 -12.927 -6.543 1.00 98.00 83 GLU A C 1
ATOM 614 O O . GLU A 1 83 ? -15.693 -13.516 -6.796 1.00 98.00 83 GLU A O 1
ATOM 619 N N . VAL A 1 84 ? -14.593 -11.664 -6.132 1.00 97.50 84 VAL A N 1
ATOM 620 C CA . VAL A 1 84 ? -15.758 -10.780 -6.097 1.00 97.50 84 VAL A CA 1
ATOM 621 C C . VAL A 1 84 ? -15.801 -9.921 -7.353 1.00 97.50 84 VAL A C 1
ATOM 623 O O . VAL A 1 84 ? -14.797 -9.737 -8.041 1.00 97.50 84 VAL A O 1
ATOM 626 N N . GLU A 1 85 ? -16.973 -9.372 -7.654 1.00 96.75 85 GLU A N 1
ATOM 627 C CA . GLU A 1 85 ? -17.137 -8.524 -8.827 1.00 96.75 85 GLU A CA 1
ATOM 628 C C . GLU A 1 85 ? -16.333 -7.218 -8.694 1.00 96.75 85 GLU A C 1
ATOM 630 O O . GLU A 1 85 ? -16.428 -6.490 -7.701 1.00 96.75 85 GLU A O 1
ATOM 635 N N . ALA A 1 86 ? -15.561 -6.900 -9.734 1.00 97.81 86 ALA A N 1
ATOM 636 C CA . ALA A 1 86 ? -14.832 -5.647 -9.869 1.00 97.81 86 ALA A CA 1
ATOM 637 C C . ALA A 1 86 ? -15.144 -4.997 -11.218 1.00 97.81 86 ALA A C 1
ATOM 639 O O . ALA A 1 86 ? -15.142 -5.652 -12.263 1.00 97.81 86 ALA A O 1
ATOM 640 N N . LYS A 1 87 ? -15.378 -3.683 -11.217 1.00 98.31 87 LYS A N 1
ATOM 641 C CA . LYS A 1 87 ? -15.721 -2.946 -12.440 1.00 98.31 87 LYS A CA 1
ATOM 642 C C . LYS A 1 87 ? -14.456 -2.484 -13.159 1.00 98.31 87 LYS A C 1
ATOM 644 O O . LYS A 1 87 ? -13.550 -1.953 -12.525 1.00 98.31 87 LYS A O 1
ATOM 649 N N . GLY A 1 88 ? -14.413 -2.639 -14.484 1.00 97.62 88 GLY A N 1
ATOM 650 C CA . GLY A 1 88 ? -13.335 -2.102 -15.333 1.00 97.62 88 GLY A CA 1
ATOM 651 C C . GLY A 1 88 ? -11.999 -2.856 -15.273 1.00 97.62 88 GLY A C 1
ATOM 652 O O . GLY A 1 88 ? -10.983 -2.340 -15.737 1.00 97.62 88 GLY A O 1
ATOM 653 N N . ASN A 1 89 ? -11.968 -4.064 -14.703 1.00 97.75 89 ASN A N 1
ATOM 654 C CA . ASN A 1 89 ? -10.751 -4.850 -14.474 1.00 97.75 89 ASN A CA 1
ATOM 655 C C . ASN A 1 89 ? -10.215 -5.537 -15.752 1.00 97.75 89 ASN A C 1
ATOM 657 O O . ASN A 1 89 ? -10.121 -6.759 -15.847 1.00 97.75 89 ASN A O 1
ATOM 661 N N . ALA A 1 90 ? -9.850 -4.743 -16.760 1.00 97.38 90 ALA A N 1
ATOM 662 C CA . ALA A 1 90 ? -9.333 -5.241 -18.040 1.00 97.38 90 ALA A CA 1
ATOM 663 C C . ALA A 1 90 ? -7.939 -5.896 -17.933 1.00 97.38 90 ALA A C 1
ATOM 665 O O . ALA A 1 90 ? -7.521 -6.617 -18.832 1.00 97.38 90 ALA A O 1
ATOM 666 N N . VAL A 1 91 ? -7.222 -5.653 -16.834 1.00 97.25 91 VAL A N 1
ATOM 667 C CA . VAL A 1 91 ? -5.900 -6.227 -16.520 1.00 97.25 91 VAL A CA 1
ATOM 668 C C . VAL A 1 91 ? -5.977 -7.571 -15.790 1.00 97.25 91 VAL A C 1
ATOM 670 O O . VAL A 1 91 ? -4.948 -8.179 -15.502 1.00 97.25 91 VAL A O 1
ATOM 673 N N . GLY A 1 92 ? -7.187 -8.060 -15.500 1.00 97.19 92 GLY A N 1
ATOM 674 C CA . GLY A 1 92 ? -7.406 -9.392 -14.940 1.00 97.19 92 GLY A CA 1
ATOM 675 C C . GLY A 1 92 ? -6.793 -9.597 -13.553 1.00 97.19 92 GLY A C 1
ATOM 676 O O . GLY A 1 92 ? -6.345 -10.708 -13.253 1.00 97.19 92 GLY A O 1
ATOM 677 N N . CYS A 1 93 ? -6.738 -8.542 -12.735 1.00 98.19 93 CYS A N 1
ATOM 678 C CA . CYS A 1 93 ? -6.322 -8.639 -11.338 1.00 98.19 93 CYS A CA 1
ATOM 679 C C . CYS A 1 93 ? -7.359 -9.420 -10.530 1.00 98.19 93 CYS A C 1
ATOM 681 O O . CYS A 1 93 ? -8.549 -9.226 -10.715 1.00 98.19 93 CYS A O 1
ATOM 683 N N . GLU A 1 94 ? -6.937 -10.250 -9.590 1.00 98.12 94 GLU A N 1
ATOM 684 C CA . GLU A 1 94 ? -7.866 -10.943 -8.701 1.00 98.12 94 GLU A CA 1
ATOM 685 C C . GLU A 1 94 ? -8.327 -9.989 -7.597 1.00 98.12 94 GLU A C 1
ATOM 687 O O . GLU A 1 94 ? -7.491 -9.434 -6.873 1.00 98.12 94 GLU A O 1
ATOM 692 N N . VAL A 1 95 ? -9.641 -9.828 -7.428 1.00 98.44 95 VAL A N 1
ATOM 693 C CA . VAL A 1 95 ? -10.222 -9.119 -6.279 1.00 98.44 95 VAL A CA 1
ATOM 694 C C . VAL A 1 95 ? -10.927 -10.126 -5.391 1.00 98.44 95 VAL A C 1
ATOM 696 O O . VAL A 1 95 ? -11.917 -10.733 -5.784 1.00 98.44 95 VAL A O 1
ATOM 699 N N . LYS A 1 96 ? -10.413 -10.330 -4.182 1.00 98.31 96 LYS A N 1
ATOM 700 C CA . LYS A 1 96 ? -10.988 -11.273 -3.223 1.00 98.31 96 LYS A CA 1
ATOM 701 C C . LYS A 1 96 ? -11.393 -10.570 -1.949 1.00 98.31 96 LYS A C 1
ATOM 703 O O . LYS A 1 96 ? -10.771 -9.593 -1.533 1.00 98.31 96 LYS A O 1
ATOM 708 N N . GLU A 1 97 ? -12.393 -11.145 -1.307 1.00 98.12 97 GLU A N 1
ATOM 709 C CA . GLU A 1 97 ? -12.878 -10.723 -0.008 1.00 98.12 97 GLU A CA 1
ATOM 710 C C . GLU A 1 97 ? -12.881 -11.912 0.952 1.00 98.12 97 GLU A C 1
ATOM 712 O O . GLU A 1 97 ? -13.363 -12.994 0.614 1.00 98.12 97 GLU A O 1
ATOM 717 N N . VAL A 1 98 ? -12.352 -11.703 2.156 1.00 98.12 98 VAL A N 1
ATOM 718 C CA . VAL A 1 98 ? -12.464 -12.647 3.268 1.00 98.12 98 VAL A CA 1
ATOM 719 C C . VAL A 1 98 ? -12.845 -11.866 4.514 1.00 98.12 98 VAL A C 1
ATOM 721 O O . VAL A 1 98 ? -12.048 -11.076 5.023 1.00 98.12 98 VAL A O 1
ATOM 724 N N . ARG A 1 99 ? -14.052 -12.115 5.034 1.00 96.94 99 ARG A N 1
ATOM 725 C CA . ARG A 1 99 ? -14.615 -11.367 6.168 1.00 96.94 99 ARG A CA 1
ATOM 726 C C . ARG A 1 99 ? -14.674 -9.868 5.822 1.00 96.94 99 ARG A C 1
ATOM 728 O O . ARG A 1 99 ? -15.329 -9.484 4.858 1.00 96.94 99 ARG A O 1
ATOM 735 N N . GLU A 1 100 ? -13.986 -9.025 6.581 1.00 96.88 100 GLU A N 1
ATOM 736 C CA . GLU A 1 100 ? -13.886 -7.578 6.334 1.00 96.88 100 GLU A CA 1
ATOM 737 C C . GLU A 1 100 ? -12.655 -7.183 5.504 1.00 96.88 100 GLU A C 1
ATOM 739 O O . GLU A 1 100 ? -12.421 -6.003 5.279 1.00 96.88 100 GLU A O 1
ATOM 744 N N . TRP A 1 101 ? -11.828 -8.135 5.077 1.00 98.00 101 TRP A N 1
ATOM 745 C CA . TRP A 1 101 ? -10.584 -7.847 4.373 1.00 98.00 101 TRP A CA 1
ATOM 746 C C . TRP A 1 101 ? -10.783 -7.972 2.872 1.00 98.00 101 TRP A C 1
ATOM 748 O O . TRP A 1 101 ? -11.333 -8.963 2.389 1.00 98.00 101 TRP A O 1
ATOM 758 N N . VAL A 1 102 ? -10.263 -7.003 2.125 1.00 98.38 102 VAL A N 1
ATOM 759 C CA . VAL A 1 102 ? -10.155 -7.067 0.669 1.00 98.38 102 VAL A CA 1
ATOM 760 C C . VAL A 1 102 ? -8.696 -7.228 0.269 1.00 98.38 102 VAL A C 1
ATOM 762 O O . VAL A 1 102 ? -7.802 -6.589 0.825 1.00 98.38 102 VAL A O 1
ATOM 765 N N . ARG A 1 103 ? -8.461 -8.068 -0.740 1.00 98.31 103 ARG A N 1
ATOM 766 C CA . ARG A 1 103 ? -7.183 -8.175 -1.436 1.00 98.31 103 ARG A CA 1
ATOM 767 C C . ARG A 1 103 ? -7.385 -7.937 -2.922 1.00 98.31 103 ARG A C 1
ATOM 769 O O . ARG A 1 103 ? -8.143 -8.660 -3.562 1.00 98.31 103 ARG A O 1
ATOM 776 N N . VAL A 1 104 ? -6.636 -6.991 -3.474 1.00 98.50 104 VAL A N 1
ATOM 777 C CA . VAL A 1 104 ? -6.453 -6.841 -4.920 1.00 98.50 104 VAL A CA 1
ATOM 778 C C . VAL A 1 104 ? -5.064 -7.371 -5.259 1.00 98.50 104 VAL A C 1
ATOM 780 O O . VAL A 1 104 ? -4.082 -6.955 -4.644 1.00 98.50 104 VAL A O 1
ATOM 783 N N . SER A 1 105 ? -4.963 -8.335 -6.173 1.00 97.75 105 SER A N 1
ATOM 784 C CA . SER A 1 105 ? -3.698 -8.968 -6.559 1.00 97.75 105 SER A CA 1
ATOM 785 C C . SER A 1 105 ? -3.583 -9.064 -8.076 1.00 97.75 105 SER A C 1
ATOM 787 O O . SER A 1 105 ? -4.323 -9.792 -8.729 1.00 97.75 105 SER A O 1
ATOM 789 N N . CYS A 1 106 ? -2.622 -8.350 -8.643 1.00 97.81 106 CYS A N 1
ATOM 790 C CA . CYS A 1 106 ? -2.330 -8.353 -10.065 1.00 97.81 106 CYS A CA 1
ATOM 791 C C . CYS A 1 106 ? -1.081 -9.203 -10.317 1.00 97.81 106 CYS A C 1
ATOM 793 O O . CYS A 1 106 ? 0.010 -8.880 -9.852 1.00 97.81 106 CYS A O 1
ATOM 795 N N . ARG A 1 107 ? -1.263 -10.320 -11.025 1.00 96.38 107 ARG A N 1
ATOM 796 C CA . ARG A 1 107 ? -0.196 -11.286 -11.366 1.00 96.38 107 ARG A CA 1
ATOM 797 C C . ARG A 1 107 ? -0.042 -11.491 -12.869 1.00 96.38 107 ARG A C 1
ATOM 799 O O . ARG A 1 107 ? 0.947 -12.048 -13.330 1.00 96.38 107 ARG A O 1
ATOM 806 N N . LYS A 1 108 ? -1.075 -11.118 -13.624 1.00 96.94 108 LYS A N 1
ATOM 807 C CA . LYS A 1 108 ? -1.144 -11.308 -15.067 1.00 96.94 108 LYS A CA 1
ATOM 808 C C . LYS A 1 108 ? -0.484 -10.133 -15.769 1.00 96.94 108 LYS A C 1
ATOM 810 O O . LYS A 1 108 ? -0.466 -9.008 -15.259 1.00 96.94 108 LYS A O 1
ATOM 815 N N . LYS A 1 109 ? 0.014 -10.414 -16.968 1.00 96.88 109 LYS A N 1
ATOM 816 C CA . LYS A 1 109 ? 0.412 -9.371 -17.903 1.00 96.88 109 LYS A CA 1
ATOM 817 C C . LYS A 1 109 ? -0.788 -8.492 -18.242 1.00 96.88 109 LYS A C 1
ATOM 819 O O . LYS A 1 109 ? -1.925 -8.967 -18.246 1.00 96.88 109 LYS A O 1
ATOM 824 N N . SER A 1 110 ? -0.526 -7.225 -18.525 1.00 96.94 110 SER A N 1
ATOM 825 C CA . SER A 1 110 ? -1.541 -6.322 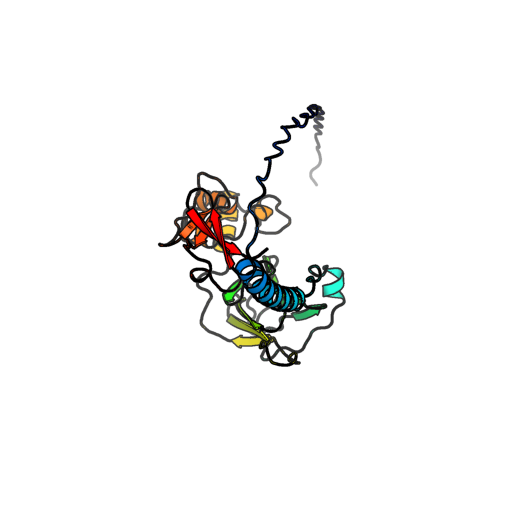-19.061 1.00 96.94 110 SER A CA 1
ATOM 826 C C . SER A 1 110 ? -2.023 -6.807 -20.444 1.00 96.94 110 SER A C 1
ATOM 828 O O . SER A 1 110 ? -1.369 -7.650 -21.067 1.00 96.94 110 SER A O 1
ATOM 830 N N . PRO A 1 111 ? -3.126 -6.255 -20.987 1.00 96.31 111 PRO A N 1
ATOM 831 C CA . PRO A 1 111 ? -3.549 -6.551 -22.358 1.00 96.31 111 PRO A CA 1
ATOM 832 C C . PRO A 1 111 ? -2.487 -6.249 -23.430 1.00 96.31 111 PRO A C 1
ATOM 834 O O . PRO A 1 111 ? -2.503 -6.877 -24.484 1.00 96.31 111 PRO A O 1
ATOM 837 N N . GLY A 1 112 ? -1.565 -5.314 -23.168 1.00 96.06 112 GLY A N 1
ATOM 838 C CA . GLY A 1 112 ? -0.431 -5.006 -24.049 1.00 96.06 112 GLY A CA 1
ATOM 839 C C . GLY A 1 112 ? 0.804 -5.886 -23.811 1.00 96.06 112 GLY A C 1
ATOM 840 O O . GLY A 1 112 ? 1.813 -5.725 -24.492 1.00 96.06 112 GLY A O 1
ATOM 841 N N . GLY A 1 113 ? 0.730 -6.844 -22.882 1.00 96.00 113 GLY A N 1
ATOM 842 C CA . GLY A 1 113 ? 1.801 -7.796 -22.592 1.00 96.00 113 GLY A CA 1
ATOM 843 C C . GLY A 1 113 ? 2.845 -7.306 -21.586 1.00 96.00 113 GLY A C 1
ATOM 844 O O . GLY A 1 113 ? 3.822 -8.023 -21.357 1.00 96.00 113 GLY A O 1
ATOM 845 N N . GLY A 1 114 ? 2.652 -6.134 -20.976 1.00 91.88 114 GLY A N 1
ATOM 846 C CA . GLY A 1 114 ? 3.540 -5.612 -19.942 1.00 91.88 114 GLY A CA 1
ATOM 847 C C . GLY A 1 114 ? 3.454 -6.388 -18.628 1.00 91.88 114 GLY A C 1
ATOM 848 O O . GLY A 1 114 ? 2.410 -6.947 -18.290 1.00 91.88 114 GLY A O 1
ATOM 849 N N . ASP A 1 115 ? 4.554 -6.425 -17.877 1.00 90.81 115 ASP A N 1
ATOM 850 C CA . ASP A 1 115 ? 4.651 -7.130 -16.594 1.00 90.81 115 ASP A CA 1
ATOM 851 C C . ASP A 1 115 ? 4.233 -6.216 -15.428 1.00 90.81 115 ASP A C 1
ATOM 853 O O . ASP A 1 115 ? 4.576 -5.029 -15.455 1.00 90.81 115 ASP A O 1
ATOM 857 N N . PRO A 1 116 ? 3.527 -6.729 -14.395 1.00 92.44 116 PRO A N 1
ATOM 858 C CA . PRO A 1 116 ? 3.232 -5.967 -13.182 1.00 92.44 116 PRO A CA 1
ATOM 859 C C . PRO A 1 116 ? 4.521 -5.449 -12.538 1.00 92.44 116 PRO A C 1
ATOM 861 O O . PRO A 1 116 ? 5.423 -6.226 -12.226 1.00 92.44 116 PRO A O 1
ATOM 864 N N . SER A 1 117 ? 4.606 -4.138 -12.329 1.00 86.00 117 SER A N 1
ATOM 865 C CA . SER A 1 117 ? 5.845 -3.459 -11.936 1.00 86.00 117 SER A CA 1
ATOM 866 C C . SER A 1 117 ? 5.748 -2.716 -10.607 1.00 86.00 117 SER A C 1
ATOM 868 O O . SER A 1 117 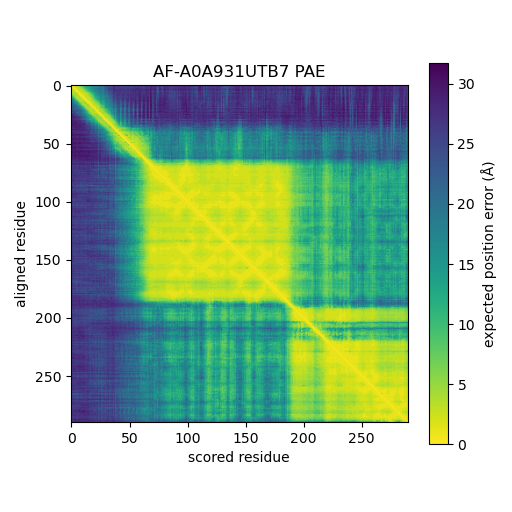? 6.766 -2.503 -9.954 1.00 86.00 117 SER A O 1
ATOM 870 N N . GLY A 1 118 ? 4.546 -2.349 -10.159 1.00 87.75 118 GLY A N 1
ATOM 871 C CA . GLY A 1 118 ? 4.394 -1.736 -8.845 1.00 87.75 118 GLY A CA 1
ATOM 872 C C . GLY A 1 118 ? 2.966 -1.423 -8.437 1.00 87.75 118 GLY A C 1
ATOM 873 O O . GLY A 1 118 ? 2.021 -1.535 -9.221 1.00 87.75 118 GLY A O 1
ATOM 874 N N . VAL A 1 119 ? 2.831 -1.002 -7.183 1.00 90.88 119 VAL A N 1
ATOM 875 C CA . VAL A 1 119 ? 1.616 -0.389 -6.658 1.00 90.88 119 VAL A CA 1
ATOM 876 C C . VAL A 1 119 ? 1.979 0.809 -5.785 1.00 90.88 119 VAL A C 1
ATOM 878 O O . VAL A 1 119 ? 2.921 0.749 -4.996 1.00 90.88 119 VAL A O 1
ATOM 881 N N . ALA A 1 120 ? 1.236 1.900 -5.928 1.00 87.69 120 ALA A N 1
ATOM 882 C CA . ALA A 1 120 ? 1.333 3.079 -5.076 1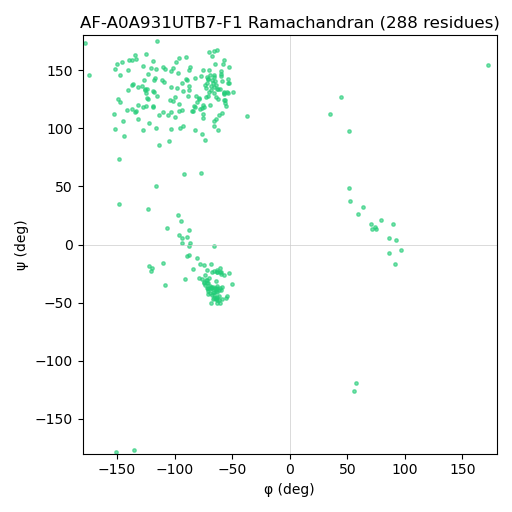.00 87.69 120 ALA A CA 1
ATOM 883 C C . ALA A 1 120 ? -0.046 3.381 -4.493 1.00 87.69 120 ALA A C 1
ATOM 885 O O . ALA A 1 120 ? -1.028 3.418 -5.227 1.00 87.69 120 ALA A O 1
ATOM 886 N N . ILE A 1 121 ? -0.138 3.581 -3.180 1.00 89.81 121 ILE A N 1
ATOM 887 C CA . ILE A 1 121 ? -1.395 3.980 -2.538 1.00 89.81 121 ILE A CA 1
ATOM 888 C C . ILE A 1 121 ? -1.372 5.496 -2.389 1.00 89.81 121 ILE A C 1
ATOM 890 O O . ILE A 1 121 ? -0.537 6.025 -1.664 1.00 89.81 121 ILE A O 1
ATOM 894 N N . GLU A 1 122 ? -2.282 6.175 -3.078 1.00 86.19 122 GLU A N 1
ATOM 895 C CA . GLU A 1 122 ? -2.361 7.639 -3.102 1.00 86.19 122 GLU A CA 1
ATOM 896 C C . GLU A 1 122 ? -3.269 8.182 -2.004 1.00 86.19 122 GLU A C 1
ATOM 898 O O . GLU A 1 122 ? -3.077 9.293 -1.515 1.00 86.19 122 GLU A O 1
ATOM 903 N N . ARG A 1 123 ? -4.280 7.399 -1.616 1.00 89.25 123 ARG A N 1
ATOM 904 C CA . ARG A 1 123 ? -5.282 7.802 -0.629 1.00 89.25 123 ARG A CA 1
ATOM 905 C C . ARG A 1 123 ? -5.848 6.597 0.106 1.00 89.25 123 ARG A C 1
ATOM 907 O O . ARG A 1 123 ? -5.915 5.507 -0.457 1.00 89.25 123 ARG A O 1
ATOM 914 N N . GLY A 1 124 ? -6.276 6.814 1.348 1.00 87.19 124 GLY A N 1
ATOM 915 C CA . GLY A 1 124 ? -6.970 5.811 2.159 1.00 87.19 124 GLY A CA 1
ATOM 916 C C . GLY A 1 124 ? -6.075 4.695 2.703 1.00 87.19 124 GLY A C 1
ATOM 917 O O . GLY A 1 124 ? -6.597 3.669 3.126 1.00 87.19 124 GLY A O 1
ATOM 918 N N . ARG A 1 125 ? -4.743 4.868 2.683 1.00 88.38 125 ARG A N 1
ATOM 919 C CA . ARG A 1 125 ? -3.822 3.976 3.404 1.00 88.38 125 ARG A CA 1
ATOM 920 C C . ARG A 1 125 ? -4.083 4.100 4.906 1.00 88.38 125 ARG A C 1
ATOM 922 O O . ARG A 1 125 ? -4.215 5.214 5.402 1.00 88.38 125 ARG A O 1
ATOM 929 N N . ASN A 1 126 ? -4.099 2.960 5.588 1.00 82.69 126 ASN A N 1
ATOM 930 C CA . ASN A 1 126 ? -4.064 2.861 7.044 1.00 82.69 126 ASN A CA 1
ATOM 931 C C . ASN A 1 126 ? -3.059 1.770 7.509 1.00 82.69 126 ASN A C 1
ATOM 933 O O . ASN A 1 126 ? -2.414 1.139 6.670 1.00 82.69 126 ASN A O 1
ATOM 937 N N . LYS A 1 127 ? -2.961 1.502 8.816 1.00 77.12 127 LYS A N 1
ATOM 938 C CA . LYS A 1 127 ? -2.004 0.593 9.489 1.00 77.12 127 LYS A CA 1
ATOM 939 C C . LYS A 1 127 ? -2.262 -0.857 9.138 1.00 77.12 127 LYS A C 1
ATOM 941 O O . LYS A 1 127 ? -1.386 -1.708 9.222 1.00 77.12 127 LYS A O 1
ATOM 946 N N . GLU A 1 128 ? -3.496 -1.119 8.742 1.00 84.56 128 GLU A N 1
ATOM 947 C CA . GLU A 1 128 ? -4.002 -2.397 8.285 1.00 84.56 128 GLU A CA 1
ATOM 948 C C . GLU A 1 128 ? -3.965 -2.478 6.751 1.00 84.56 128 GLU A C 1
ATOM 950 O O . GLU A 1 128 ? -4.491 -3.415 6.158 1.00 84.56 128 GLU A O 1
ATOM 955 N N . THR A 1 129 ? -3.355 -1.498 6.077 1.00 88.00 129 THR A N 1
ATOM 956 C CA . THR A 1 129 ? -3.172 -1.506 4.632 1.00 88.00 129 THR A CA 1
ATOM 957 C C . THR A 1 129 ? -1.763 -1.948 4.289 1.00 88.00 129 THR A C 1
ATOM 959 O O . THR A 1 129 ? -0.787 -1.216 4.447 1.00 88.00 129 THR A O 1
ATOM 962 N N . PHE A 1 130 ? -1.674 -3.142 3.729 1.00 87.50 130 PHE A N 1
ATOM 963 C CA . PHE A 1 130 ? -0.434 -3.753 3.291 1.00 87.50 130 PHE A CA 1
ATOM 964 C C . PHE A 1 130 ? -0.326 -3.643 1.775 1.00 87.50 130 PHE A C 1
ATOM 966 O O . PHE A 1 130 ? -1.286 -3.916 1.056 1.00 87.50 130 PHE A O 1
ATOM 973 N N . SER A 1 131 ? 0.849 -3.277 1.276 1.00 88.12 131 SER A N 1
ATOM 974 C CA . SER A 1 131 ? 1.181 -3.344 -0.147 1.00 88.12 131 SER A CA 1
ATOM 975 C C . SER A 1 131 ? 2.343 -4.301 -0.362 1.00 88.12 131 SER A C 1
ATOM 977 O O . SER A 1 131 ? 3.285 -4.310 0.424 1.00 88.12 131 SER A O 1
ATOM 979 N N . PHE A 1 132 ? 2.293 -5.070 -1.441 1.00 84.50 132 PHE A N 1
ATOM 980 C CA . PHE A 1 132 ? 3.335 -6.007 -1.832 1.00 84.50 132 PHE A CA 1
ATOM 981 C C . PHE A 1 132 ? 3.680 -5.821 -3.307 1.00 84.50 132 PHE A C 1
ATOM 983 O O . PHE A 1 132 ? 2.785 -5.720 -4.149 1.00 84.50 132 PHE A O 1
ATOM 990 N N . VAL A 1 133 ? 4.976 -5.813 -3.614 1.00 82.75 133 VAL A N 1
ATOM 991 C CA . VAL A 1 133 ? 5.515 -5.810 -4.976 1.00 82.75 133 VAL A CA 1
ATOM 992 C C . VAL A 1 133 ? 6.684 -6.786 -5.011 1.00 82.75 133 VAL A C 1
ATOM 994 O O . VAL A 1 133 ? 7.684 -6.573 -4.332 1.00 82.75 133 VAL A O 1
ATOM 997 N N . GLY A 1 134 ? 6.568 -7.852 -5.798 1.00 77.44 134 GLY A N 1
ATOM 998 C CA . GLY A 1 134 ? 7.622 -8.857 -5.925 1.00 77.44 134 GLY A CA 1
ATOM 999 C C . GLY A 1 134 ? 7.180 -10.068 -6.740 1.00 77.44 134 GLY A C 1
ATOM 1000 O O . GLY A 1 134 ? 5.990 -10.362 -6.828 1.00 77.44 134 GLY A O 1
ATOM 1001 N N . LYS A 1 135 ? 8.132 -10.782 -7.357 1.00 79.69 135 LYS A N 1
ATOM 1002 C CA . LYS A 1 135 ? 7.883 -12.031 -8.117 1.00 79.69 135 LYS A CA 1
ATOM 1003 C C . LYS A 1 135 ? 6.783 -11.903 -9.194 1.00 79.69 135 LYS A C 1
ATOM 1005 O O . LYS A 1 135 ? 5.992 -12.823 -9.385 1.00 79.69 135 LYS A O 1
ATOM 1010 N N . GLY A 1 136 ? 6.711 -10.751 -9.870 1.00 84.69 136 GLY A N 1
ATOM 1011 C CA . GLY A 1 136 ? 5.679 -10.464 -10.881 1.00 84.69 136 GLY A CA 1
ATOM 1012 C C . GLY A 1 136 ? 4.274 -10.262 -10.301 1.00 84.69 136 GLY A C 1
ATOM 1013 O O . GLY A 1 136 ? 3.287 -10.370 -11.022 1.00 84.69 136 GLY A O 1
ATOM 1014 N N . VAL A 1 137 ? 4.172 -10.005 -8.996 1.00 89.19 137 VAL A N 1
ATOM 1015 C CA . VAL A 1 137 ? 2.917 -9.765 -8.289 1.00 89.19 137 VAL A CA 1
ATOM 1016 C C . VAL A 1 137 ? 2.932 -8.371 -7.690 1.00 89.19 137 VAL A C 1
ATOM 1018 O O . VAL A 1 137 ? 3.872 -7.991 -6.993 1.00 89.19 137 VAL A O 1
ATOM 1021 N N . THR A 1 138 ? 1.846 -7.639 -7.903 1.00 92.06 138 THR A N 1
ATOM 1022 C CA . THR A 1 138 ? 1.533 -6.411 -7.173 1.00 92.06 138 THR A CA 1
ATOM 1023 C C . THR A 1 138 ? 0.231 -6.624 -6.415 1.00 92.06 138 THR A C 1
ATOM 1025 O O . THR A 1 138 ? -0.734 -7.174 -6.950 1.00 92.06 138 THR A O 1
ATOM 1028 N N . SER A 1 139 ? 0.191 -6.282 -5.130 1.00 95.75 139 SER A N 1
ATOM 1029 C CA . SER A 1 139 ? -0.991 -6.534 -4.308 1.00 95.75 139 SER A CA 1
ATOM 1030 C C . SER A 1 139 ? -1.190 -5.483 -3.232 1.00 95.75 139 SER A C 1
ATOM 1032 O O . SER A 1 139 ? -0.225 -4.982 -2.665 1.00 95.75 139 SER A O 1
ATOM 1034 N N . VAL A 1 140 ? -2.452 -5.189 -2.933 1.00 96.19 140 VAL A N 1
ATOM 1035 C CA . VAL A 1 140 ? -2.867 -4.434 -1.752 1.00 96.19 140 VAL A CA 1
ATOM 1036 C C . VAL A 1 140 ? -3.860 -5.275 -0.970 1.00 96.19 140 VAL A C 1
ATOM 1038 O O . VAL A 1 140 ? -4.795 -5.833 -1.546 1.00 96.19 140 VAL A O 1
ATOM 1041 N N . VAL A 1 141 ? -3.649 -5.344 0.340 1.00 97.25 141 VAL A N 1
ATOM 1042 C CA . VAL A 1 141 ? -4.589 -5.885 1.320 1.00 97.25 141 VAL A CA 1
ATOM 1043 C C . VAL A 1 141 ? -4.997 -4.734 2.224 1.00 97.25 141 VAL A C 1
ATOM 1045 O O . VAL A 1 141 ? -4.134 -4.031 2.732 1.00 97.25 141 VAL A O 1
ATOM 1048 N N . THR A 1 142 ? -6.292 -4.514 2.407 1.00 97.00 142 THR A N 1
ATOM 1049 C CA . THR A 1 142 ? -6.814 -3.460 3.288 1.00 97.00 142 THR A CA 1
ATOM 1050 C C . THR A 1 142 ? -8.162 -3.900 3.852 1.00 97.00 142 THR A C 1
ATOM 1052 O O . THR A 1 142 ? -8.832 -4.736 3.233 1.00 97.00 142 THR A O 1
ATOM 1055 N N . PRO A 1 143 ? -8.595 -3.393 5.009 1.00 96.88 143 PRO A N 1
ATOM 1056 C CA . PRO A 1 143 ? -9.959 -3.610 5.455 1.00 96.88 143 PRO A CA 1
ATOM 1057 C C . PRO A 1 143 ? -10.981 -2.804 4.635 1.00 96.88 143 PRO A C 1
ATOM 1059 O O . PRO A 1 143 ? -10.788 -1.629 4.315 1.00 96.88 143 PRO A O 1
ATOM 1062 N N . LEU A 1 144 ? -12.104 -3.444 4.319 1.00 97.50 144 LEU A N 1
ATOM 1063 C CA . LEU A 1 144 ? -13.270 -2.863 3.665 1.00 97.50 144 LEU A CA 1
ATOM 1064 C C . LEU A 1 144 ? -14.370 -2.631 4.707 1.00 97.50 144 LEU A C 1
ATOM 1066 O O . LEU A 1 144 ? -15.104 -3.546 5.074 1.00 97.50 144 LEU A O 1
ATOM 1070 N N . LEU A 1 145 ? -14.479 -1.390 5.167 1.00 95.69 145 LEU A N 1
ATOM 1071 C CA . LEU A 1 145 ? -15.380 -0.943 6.226 1.00 95.69 145 LEU A CA 1
ATOM 1072 C C . LEU A 1 145 ? -16.254 0.213 5.727 1.00 95.69 145 LEU A C 1
ATOM 1074 O O . LEU A 1 145 ? -15.909 0.860 4.732 1.00 95.69 145 LEU A O 1
ATOM 1078 N N . PRO A 1 146 ? -17.351 0.542 6.430 1.00 95.56 146 PRO A N 1
ATOM 1079 C CA . PRO A 1 146 ? -18.081 1.770 6.161 1.00 95.56 146 PRO A CA 1
ATOM 1080 C C . PRO A 1 146 ? -17.154 2.992 6.268 1.00 95.56 146 PRO A C 1
ATOM 1082 O O . PRO A 1 146 ? -16.551 3.250 7.309 1.00 95.56 146 PRO A O 1
ATOM 1085 N N . GLY A 1 147 ? -17.049 3.757 5.184 1.00 94.31 147 GLY A N 1
ATOM 1086 C CA . GLY A 1 147 ? -16.161 4.913 5.055 1.00 94.31 147 GLY A CA 1
ATOM 1087 C C . GLY A 1 147 ? -14.828 4.622 4.357 1.00 94.31 147 GLY A C 1
ATOM 1088 O O . GLY A 1 147 ? -14.077 5.566 4.116 1.00 94.31 147 GLY A O 1
ATOM 1089 N N . THR A 1 148 ? -14.524 3.366 4.004 1.00 96.50 148 THR A N 1
ATOM 1090 C CA . THR A 1 148 ? -13.334 3.038 3.208 1.00 96.50 148 THR A CA 1
ATOM 1091 C C . THR A 1 148 ? -13.358 3.809 1.887 1.00 96.50 148 THR A C 1
ATOM 1093 O O . THR A 1 148 ? -14.341 3.770 1.148 1.00 96.50 148 THR A O 1
ATOM 1096 N N . ASP A 1 149 ? -12.255 4.487 1.568 1.00 96.50 149 ASP A N 1
ATOM 1097 C CA . ASP A 1 149 ? -12.042 5.142 0.276 1.00 96.50 149 ASP A CA 1
ATOM 1098 C C . ASP A 1 149 ? -10.550 5.126 -0.087 1.00 96.50 149 ASP A C 1
ATOM 1100 O O . ASP A 1 149 ? -9.828 6.122 0.025 1.00 96.50 149 ASP A O 1
ATOM 1104 N N . LEU A 1 150 ? -10.079 3.942 -0.474 1.00 97.00 150 LEU A N 1
ATOM 1105 C CA . LEU A 1 150 ? -8.706 3.702 -0.898 1.00 97.00 150 LEU A CA 1
ATOM 1106 C C . LEU A 1 150 ? -8.572 3.973 -2.399 1.00 97.00 150 LEU A C 1
ATOM 1108 O O . LEU A 1 150 ? -9.359 3.475 -3.205 1.00 97.00 150 LEU A O 1
ATOM 1112 N N . LEU A 1 151 ? -7.533 4.717 -2.777 1.00 97.06 151 LEU A N 1
ATOM 1113 C CA . LEU A 1 151 ? -7.092 4.869 -4.160 1.00 97.06 151 LEU A CA 1
ATOM 1114 C C . LEU A 1 151 ? -5.663 4.346 -4.285 1.00 97.06 151 LEU A C 1
ATOM 1116 O O . LEU A 1 151 ? -4.748 4.880 -3.658 1.00 97.06 151 LEU A O 1
ATOM 1120 N N . ALA A 1 152 ? -5.478 3.314 -5.103 1.00 96.06 152 ALA A N 1
ATOM 1121 C CA . ALA A 1 152 ? -4.171 2.746 -5.396 1.00 96.06 152 ALA A CA 1
A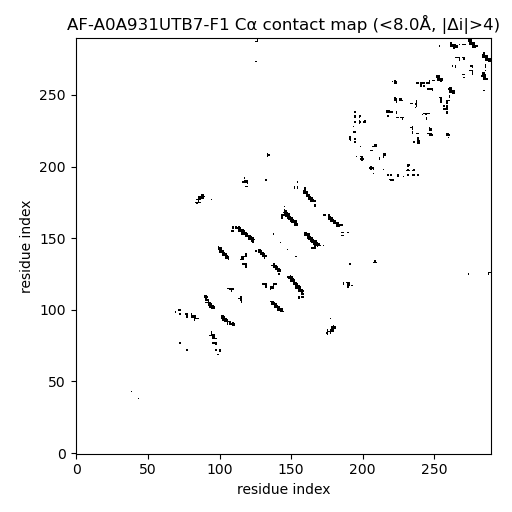TOM 1122 C C . ALA A 1 152 ? -3.923 2.694 -6.905 1.00 96.06 152 ALA A C 1
ATOM 1124 O O . ALA A 1 152 ? -4.774 2.234 -7.658 1.00 96.06 152 ALA A O 1
ATOM 1125 N N . LYS A 1 153 ? -2.747 3.122 -7.354 1.00 95.94 153 LYS A N 1
ATOM 1126 C CA . LYS A 1 153 ? -2.294 2.981 -8.737 1.00 95.94 153 LYS A CA 1
ATOM 1127 C C . LYS A 1 153 ? -1.475 1.713 -8.887 1.00 95.94 153 LYS A C 1
ATOM 1129 O O . LYS A 1 153 ? -0.394 1.598 -8.314 1.00 95.94 153 LYS A O 1
ATOM 1134 N N . TYR A 1 154 ? -1.979 0.785 -9.685 1.00 95.69 154 TYR A N 1
ATOM 1135 C CA . TYR A 1 154 ? -1.267 -0.408 -10.118 1.00 95.69 154 TYR A CA 1
ATOM 1136 C C . TYR A 1 154 ? -0.585 -0.123 -11.447 1.00 95.69 154 TYR A C 1
ATOM 1138 O O . TYR A 1 154 ? -1.206 0.418 -12.361 1.00 95.69 154 TYR A O 1
ATOM 1146 N N . SER A 1 155 ? 0.692 -0.472 -11.547 1.00 93.75 155 SER A N 1
ATOM 1147 C CA . SER A 1 155 ? 1.500 -0.239 -12.741 1.00 93.75 155 SER A CA 1
ATOM 1148 C C . SER A 1 155 ? 1.967 -1.546 -13.357 1.00 93.75 155 SER A C 1
ATOM 1150 O O . SER A 1 155 ? 2.323 -2.493 -12.652 1.00 93.75 155 SER A O 1
ATOM 1152 N N . TRP A 1 156 ? 2.000 -1.541 -14.682 1.00 94.62 156 TRP A N 1
ATOM 1153 C CA . TRP A 1 156 ? 2.702 -2.482 -15.538 1.00 94.62 156 TRP A CA 1
ATOM 1154 C C . TRP A 1 156 ? 3.792 -1.724 -16.304 1.00 94.62 156 TRP A C 1
ATOM 1156 O O . TRP A 1 156 ? 3.898 -0.499 -16.203 1.00 94.62 156 TRP A O 1
ATOM 1166 N N . SER A 1 157 ? 4.627 -2.425 -17.070 1.00 88.44 157 SER A N 1
ATOM 1167 C CA . SER A 1 157 ? 5.640 -1.769 -17.911 1.00 88.44 157 SER A CA 1
ATOM 1168 C C . SER A 1 157 ? 5.049 -0.875 -19.015 1.00 88.44 157 SER A C 1
ATOM 1170 O O . SER A 1 157 ? 5.724 0.045 -19.476 1.00 88.44 157 SER A O 1
ATOM 1172 N N . ASP A 1 158 ? 3.794 -1.100 -19.410 1.00 91.12 158 ASP A N 1
ATOM 1173 C CA . ASP A 1 158 ? 3.128 -0.432 -20.533 1.00 91.12 158 ASP A CA 1
ATOM 1174 C C . ASP A 1 158 ? 1.863 0.361 -20.154 1.00 91.12 158 ASP A C 1
ATOM 1176 O O . ASP A 1 158 ? 1.454 1.248 -20.903 1.00 91.12 158 ASP A O 1
ATOM 1180 N N . VAL A 1 159 ? 1.240 0.082 -19.004 1.00 96.19 159 VAL A N 1
ATOM 1181 C CA . VAL A 1 159 ? -0.030 0.702 -18.600 1.00 96.19 159 VAL A CA 1
ATOM 1182 C C . VAL A 1 159 ? -0.130 0.918 -17.092 1.00 96.19 159 VAL A C 1
ATOM 1184 O O . VAL A 1 159 ? 0.514 0.227 -16.305 1.00 96.19 159 VAL A O 1
ATOM 1187 N N . VAL A 1 160 ? -0.981 1.859 -16.683 1.00 95.62 160 VAL A N 1
ATOM 1188 C CA . VAL A 1 160 ? -1.331 2.110 -15.283 1.00 95.62 160 VAL A CA 1
ATOM 1189 C C . VAL A 1 160 ? -2.848 2.084 -15.111 1.00 95.62 160 VAL A C 1
ATOM 1191 O O . VAL A 1 160 ? -3.606 2.549 -15.965 1.00 95.62 160 VAL A O 1
ATOM 1194 N N . TYR A 1 161 ? -3.295 1.516 -13.994 1.00 98.00 161 TYR A N 1
ATOM 1195 C CA . TYR A 1 161 ? -4.690 1.520 -13.573 1.00 98.00 161 TYR A CA 1
ATOM 1196 C C . TYR A 1 161 ? -4.809 2.120 -12.179 1.00 98.00 161 TYR A C 1
ATOM 1198 O O . TYR A 1 161 ? -4.180 1.650 -11.231 1.00 98.00 161 TYR A O 1
ATOM 1206 N N . ALA A 1 162 ? -5.666 3.124 -12.047 1.00 97.62 162 ALA A N 1
ATOM 1207 C CA . ALA A 1 162 ? -6.154 3.580 -10.761 1.00 97.62 162 ALA A CA 1
ATOM 1208 C C . ALA A 1 162 ? -7.259 2.628 -10.288 1.00 97.62 162 ALA A C 1
ATOM 1210 O O . ALA A 1 162 ? -8.236 2.386 -10.997 1.00 97.62 162 ALA A O 1
ATOM 1211 N N . VAL A 1 163 ? -7.097 2.083 -9.090 1.00 98.25 163 VAL A N 1
ATOM 1212 C CA . VAL A 1 163 ? -8.036 1.175 -8.440 1.00 98.25 163 VAL A CA 1
ATOM 1213 C C . VAL A 1 163 ? -8.609 1.881 -7.229 1.00 98.25 163 VAL A C 1
ATOM 1215 O O . VAL A 1 163 ? -7.903 2.129 -6.249 1.00 98.25 163 VAL A O 1
ATOM 1218 N N . ARG A 1 164 ? -9.897 2.209 -7.303 1.00 98.19 164 ARG A N 1
ATOM 1219 C CA . ARG A 1 164 ? -10.645 2.760 -6.178 1.00 98.19 164 ARG A CA 1
ATOM 1220 C C . ARG A 1 164 ? -11.398 1.642 -5.474 1.00 98.19 164 ARG A C 1
ATOM 1222 O O . ARG A 1 164 ? -12.235 0.992 -6.096 1.00 98.19 164 ARG A O 1
ATOM 1229 N N . ILE A 1 165 ? -11.115 1.452 -4.192 1.00 98.12 165 ILE A N 1
ATOM 1230 C CA . ILE A 1 165 ? -11.876 0.587 -3.291 1.00 98.12 165 ILE A CA 1
ATOM 1231 C C . ILE A 1 165 ? -12.680 1.504 -2.379 1.00 98.12 165 ILE A C 1
ATOM 1233 O O . ILE A 1 165 ? -12.092 2.219 -1.568 1.00 98.12 165 ILE A O 1
ATOM 1237 N N . ALA A 1 166 ? -14.003 1.508 -2.523 1.00 97.56 166 ALA A N 1
ATOM 1238 C CA . ALA A 1 166 ? -14.850 2.429 -1.777 1.00 97.56 166 ALA A CA 1
ATOM 1239 C C . ALA A 1 166 ? -16.101 1.766 -1.192 1.00 97.56 166 ALA A C 1
ATOM 1241 O O . ALA A 1 166 ? -16.794 1.003 -1.864 1.00 97.56 166 ALA A O 1
ATOM 1242 N N . TRP A 1 167 ? -16.417 2.136 0.047 1.00 97.50 167 TRP A N 1
ATOM 1243 C CA . TRP A 1 167 ? -17.687 1.885 0.718 1.00 97.50 167 TRP A CA 1
ATOM 1244 C C . TRP A 1 167 ? -18.032 3.128 1.537 1.00 97.50 167 TRP A C 1
ATOM 1246 O O . TRP A 1 167 ? -17.311 3.497 2.456 1.00 97.50 167 TRP A O 1
ATOM 1256 N N . LYS A 1 168 ? -19.123 3.818 1.197 1.00 96.12 168 LYS A N 1
ATOM 1257 C CA . LYS A 1 168 ? -19.559 5.009 1.937 1.00 96.12 168 LYS A CA 1
ATOM 1258 C C . LYS A 1 168 ? -20.075 4.640 3.331 1.00 96.12 168 LYS A C 1
ATOM 1260 O O . LYS A 1 168 ? -20.692 3.598 3.511 1.00 96.12 168 LYS A O 1
ATOM 1265 N N . LYS A 1 169 ? -19.837 5.522 4.303 1.00 92.19 169 LYS A N 1
ATOM 1266 C CA . LYS A 1 169 ? -20.089 5.275 5.732 1.00 92.19 169 LYS A CA 1
ATOM 1267 C C . LYS A 1 169 ? -21.551 4.963 6.071 1.00 92.19 169 LYS A C 1
ATOM 1269 O O . LYS A 1 169 ? -21.799 4.087 6.889 1.00 92.19 169 LYS A O 1
ATOM 1274 N N . ASP A 1 170 ? -22.487 5.646 5.423 1.00 94.44 170 ASP A N 1
ATOM 1275 C CA . ASP A 1 170 ? -23.919 5.575 5.751 1.00 94.44 170 ASP A CA 1
ATOM 1276 C C . ASP A 1 170 ? -24.724 4.771 4.714 1.00 94.44 170 ASP A C 1
ATOM 1278 O O . ASP A 1 170 ? -25.951 4.833 4.674 1.00 94.44 170 ASP A O 1
ATOM 1282 N N . GLU A 1 171 ? -24.034 4.022 3.849 1.00 95.50 171 GLU A N 1
ATOM 1283 C CA . GLU A 1 171 ? -24.656 3.163 2.844 1.00 95.50 171 GLU A CA 1
ATOM 1284 C C . GLU A 1 171 ? -24.453 1.683 3.186 1.00 95.50 171 GLU A C 1
ATOM 1286 O O . GLU A 1 171 ? -23.466 1.283 3.811 1.00 95.50 171 GLU A O 1
ATOM 1291 N N . GLY A 1 172 ? -25.387 0.845 2.732 1.00 95.88 172 GLY A N 1
ATOM 1292 C CA . GLY A 1 172 ? -25.206 -0.603 2.762 1.00 95.88 172 GLY A CA 1
ATOM 1293 C C . GLY A 1 172 ? -23.960 -1.024 1.978 1.00 95.88 172 GLY A C 1
ATOM 1294 O O . GLY A 1 172 ? -23.499 -0.321 1.076 1.00 95.88 172 GLY A O 1
ATOM 1295 N N . ARG A 1 173 ? -23.407 -2.190 2.324 1.00 95.94 173 ARG A N 1
ATOM 1296 C CA . ARG A 1 173 ? -22.224 -2.725 1.647 1.00 95.94 173 ARG A CA 1
ATOM 1297 C C . ARG A 1 173 ? -22.484 -2.861 0.138 1.00 95.94 173 ARG A C 1
ATOM 1299 O O . ARG A 1 173 ? -23.441 -3.543 -0.237 1.00 95.94 173 ARG A O 1
ATOM 1306 N N . PRO A 1 174 ? -21.661 -2.257 -0.736 1.00 95.25 174 PRO A N 1
ATOM 1307 C CA . PRO A 1 174 ? -21.877 -2.342 -2.176 1.00 95.25 174 PRO A CA 1
ATOM 1308 C C . PRO A 1 174 ? -21.557 -3.749 -2.700 1.00 95.25 174 PRO A C 1
ATOM 1310 O O . PRO A 1 174 ? -20.599 -4.380 -2.256 1.00 95.25 174 PRO A O 1
ATOM 1313 N N . ALA A 1 175 ? -22.321 -4.215 -3.694 1.00 94.00 175 ALA A N 1
ATOM 1314 C CA . ALA A 1 175 ? -22.075 -5.503 -4.357 1.00 94.00 175 ALA A CA 1
ATOM 1315 C C . ALA A 1 175 ? -20.729 -5.540 -5.110 1.00 94.00 175 ALA A C 1
ATOM 1317 O O . ALA A 1 175 ? -20.088 -6.582 -5.188 1.00 94.00 175 ALA A O 1
ATOM 1318 N N . ALA A 1 176 ? -20.291 -4.386 -5.622 1.00 95.75 176 ALA A N 1
ATOM 1319 C CA . ALA A 1 176 ? -18.975 -4.179 -6.211 1.00 95.75 176 ALA A CA 1
ATOM 1320 C C . ALA A 1 176 ? -18.362 -2.908 -5.612 1.00 95.75 176 ALA A C 1
ATOM 1322 O O . ALA A 1 176 ? -18.929 -1.824 -5.750 1.00 95.75 176 ALA A O 1
ATOM 1323 N N . PHE A 1 177 ? -17.215 -3.048 -4.951 1.00 96.94 177 PHE A N 1
ATOM 1324 C CA . PHE A 1 177 ? -16.503 -1.950 -4.281 1.00 96.94 177 PHE A CA 1
ATOM 1325 C C . PHE A 1 177 ? -15.198 -1.558 -4.977 1.00 96.94 177 PHE A C 1
ATOM 1327 O O . PHE A 1 177 ? -14.656 -0.497 -4.678 1.00 96.94 177 PHE A O 1
ATOM 1334 N N . ALA A 1 178 ? -14.674 -2.403 -5.871 1.00 98.00 178 ALA A N 1
ATOM 1335 C CA . ALA A 1 178 ? -13.421 -2.172 -6.581 1.00 98.00 178 ALA A CA 1
ATOM 1336 C C . ALA A 1 178 ? -13.689 -1.688 -8.012 1.00 98.00 178 ALA A C 1
ATOM 1338 O O . ALA A 1 178 ? -14.352 -2.361 -8.805 1.00 98.00 178 ALA A O 1
ATOM 1339 N N . HIS A 1 179 ? -13.140 -0.523 -8.345 1.00 98.38 179 HIS A N 1
ATOM 1340 C CA . HIS A 1 179 ? -13.290 0.123 -9.643 1.00 98.38 179 HIS A CA 1
ATOM 1341 C C . HIS A 1 179 ? -11.923 0.418 -10.244 1.00 98.38 179 HIS A C 1
ATOM 1343 O O . HIS A 1 179 ? -11.143 1.179 -9.675 1.00 98.38 179 HIS A O 1
ATOM 1349 N N . PHE A 1 180 ? -11.658 -0.169 -11.402 1.00 98.44 180 PHE A N 1
ATOM 1350 C CA . PHE A 1 180 ? -10.425 -0.017 -12.155 1.00 98.44 180 PHE A CA 1
ATOM 1351 C C . PHE A 1 180 ? -10.650 0.991 -13.277 1.00 98.44 180 PHE A C 1
ATOM 1353 O O . PHE A 1 180 ? -11.566 0.848 -14.087 1.00 98.44 180 PHE A O 1
ATOM 1360 N N . VAL A 1 181 ? -9.791 2.001 -13.335 1.00 98.19 181 VAL A N 1
ATOM 1361 C CA . VAL A 1 181 ? -9.795 3.025 -14.376 1.00 98.19 181 VAL A CA 1
ATOM 1362 C C . VAL A 1 181 ? -8.393 3.096 -14.956 1.00 98.19 181 VAL A C 1
ATOM 1364 O O . VAL A 1 181 ? -7.434 3.383 -14.239 1.00 98.19 181 VAL A O 1
ATOM 1367 N N . LYS A 1 182 ? -8.266 2.812 -16.255 1.00 97.50 182 LYS A N 1
ATOM 1368 C CA . LYS A 1 182 ? -7.008 3.025 -16.973 1.00 97.50 182 LYS A CA 1
ATOM 1369 C C . LYS A 1 182 ? -6.655 4.511 -16.898 1.00 97.50 182 LYS A C 1
ATOM 1371 O O . LYS A 1 182 ? -7.522 5.351 -17.120 1.00 97.50 182 LYS A O 1
ATOM 1376 N N . THR A 1 183 ? -5.405 4.822 -16.591 1.00 96.06 183 THR A N 1
ATOM 1377 C CA . THR A 1 183 ? -4.918 6.198 -16.488 1.00 96.06 183 THR A CA 1
ATOM 1378 C C . THR A 1 183 ? -3.517 6.311 -17.076 1.00 96.06 183 THR A C 1
ATOM 1380 O O . THR A 1 183 ? -2.744 5.354 -17.028 1.00 96.06 183 THR A O 1
ATOM 1383 N N . ASP A 1 184 ? -3.193 7.483 -17.616 1.00 92.06 184 ASP A N 1
ATOM 1384 C CA . ASP A 1 184 ? -1.835 7.828 -18.054 1.00 92.06 184 ASP A CA 1
ATOM 1385 C C . ASP A 1 184 ? -1.002 8.432 -16.913 1.00 92.06 184 ASP A C 1
ATOM 1387 O O . ASP A 1 184 ? 0.213 8.600 -17.030 1.00 92.06 184 ASP A O 1
ATOM 1391 N N . ASP A 1 185 ? -1.654 8.728 -15.787 1.00 86.44 185 ASP A N 1
ATOM 1392 C CA . ASP A 1 185 ? -1.037 9.255 -14.581 1.00 86.44 185 ASP A CA 1
ATOM 1393 C C . ASP A 1 185 ? -0.242 8.149 -13.872 1.00 86.44 185 ASP A C 1
ATOM 1395 O O . ASP A 1 185 ? -0.764 7.372 -13.061 1.00 86.44 185 ASP A O 1
ATOM 1399 N N . ARG A 1 186 ? 1.035 8.039 -14.246 1.00 80.56 186 ARG A N 1
ATOM 1400 C CA . ARG A 1 186 ? 1.968 7.086 -13.648 1.00 80.56 186 ARG A CA 1
ATOM 1401 C C . ARG A 1 186 ? 2.232 7.471 -12.194 1.00 80.56 186 ARG A C 1
ATOM 1403 O O . ARG A 1 186 ? 2.429 8.650 -11.916 1.00 80.56 186 ARG A O 1
ATOM 1410 N N . PRO A 1 187 ? 2.297 6.504 -11.260 1.00 74.94 187 PRO A N 1
ATOM 1411 C CA . PRO A 1 187 ? 2.757 6.825 -9.919 1.00 74.94 187 PRO A CA 1
ATOM 1412 C C . PRO A 1 187 ? 4.156 7.428 -10.027 1.00 74.94 187 PRO A C 1
ATOM 1414 O O . PRO A 1 187 ? 5.016 6.849 -10.693 1.00 74.94 187 PRO A O 1
ATOM 1417 N N . GLU A 1 188 ? 4.373 8.579 -9.384 1.00 61.59 188 GLU A N 1
ATOM 1418 C CA . GLU A 1 188 ? 5.634 9.324 -9.494 1.00 61.59 188 GLU A CA 1
ATOM 1419 C C . GLU A 1 188 ? 6.850 8.421 -9.239 1.00 61.59 188 GLU A C 1
ATOM 1421 O O . GLU A 1 188 ? 7.872 8.582 -9.904 1.00 61.59 188 GLU A O 1
ATOM 1426 N N . LYS A 1 189 ? 6.713 7.427 -8.340 1.00 60.34 189 LYS A N 1
ATOM 1427 C CA . LYS A 1 189 ? 7.603 6.262 -8.212 1.00 60.34 189 LYS A CA 1
ATOM 1428 C C . LYS A 1 189 ? 6.824 5.037 -7.699 1.00 60.34 189 LYS A C 1
ATOM 1430 O O . LYS A 1 189 ? 6.207 5.136 -6.636 1.00 60.34 189 LYS A O 1
ATOM 1435 N N . PRO A 1 190 ? 6.832 3.879 -8.388 1.00 61.88 190 PRO A N 1
ATOM 1436 C CA . PRO A 1 190 ? 6.399 2.628 -7.771 1.00 61.88 190 PRO A CA 1
ATOM 1437 C C . PRO A 1 190 ? 7.325 2.309 -6.590 1.00 61.88 190 PRO A C 1
ATOM 1439 O O . PRO A 1 190 ? 8.546 2.277 -6.750 1.00 61.88 190 PRO A O 1
ATOM 1442 N N . LEU A 1 191 ? 6.739 2.109 -5.406 1.00 63.78 191 LEU A N 1
ATOM 1443 C CA . LEU A 1 191 ? 7.489 1.869 -4.173 1.00 63.78 191 LEU A CA 1
ATOM 1444 C C . LEU A 1 191 ? 8.458 0.691 -4.341 1.00 63.78 191 LEU A C 1
ATOM 1446 O O . LEU A 1 191 ? 8.077 -0.376 -4.824 1.00 63.78 191 LEU A O 1
ATOM 1450 N N . GLY A 1 192 ? 9.712 0.888 -3.935 1.00 69.50 192 GLY A N 1
ATOM 1451 C CA . GLY A 1 192 ? 10.714 -0.164 -3.840 1.00 69.50 192 GLY A CA 1
ATOM 1452 C C . GLY A 1 192 ? 11.494 -0.460 -5.115 1.00 69.50 192 GLY A C 1
ATOM 1453 O O . GLY A 1 192 ? 12.455 -1.222 -5.033 1.00 69.50 192 GLY A O 1
ATOM 1454 N N . VAL A 1 193 ? 11.152 0.118 -6.276 1.00 76.44 193 VAL A N 1
ATOM 1455 C CA . VAL A 1 193 ? 11.920 -0.124 -7.517 1.00 76.44 193 VAL A CA 1
ATOM 1456 C C . VAL A 1 193 ? 13.307 0.505 -7.421 1.00 76.44 193 VAL A C 1
ATOM 1458 O O . VAL A 1 193 ? 14.304 -0.189 -7.610 1.00 76.44 193 VAL A O 1
ATOM 1461 N N . ALA A 1 194 ? 13.391 1.782 -7.037 1.00 82.50 194 ALA A N 1
ATOM 1462 C CA . ALA A 1 194 ? 14.678 2.459 -6.885 1.00 82.50 194 ALA A CA 1
ATOM 1463 C C . ALA A 1 194 ? 15.522 1.811 -5.778 1.00 82.50 194 ALA A C 1
ATOM 1465 O O . ALA A 1 194 ? 16.721 1.593 -5.952 1.00 82.50 194 ALA A O 1
ATOM 1466 N N . THR A 1 195 ? 14.889 1.436 -4.663 1.00 85.75 195 THR A N 1
ATOM 1467 C CA . THR A 1 195 ? 15.568 0.715 -3.585 1.00 85.75 195 THR A CA 1
ATOM 1468 C C . THR A 1 195 ? 16.057 -0.662 -4.038 1.00 85.75 195 THR A C 1
ATOM 1470 O O . THR A 1 195 ? 17.180 -1.035 -3.717 1.00 85.75 195 THR A O 1
ATOM 1473 N N . CYS A 1 196 ? 15.281 -1.398 -4.835 1.00 84.75 196 CYS A N 1
ATOM 1474 C CA . CYS A 1 196 ? 15.699 -2.678 -5.405 1.00 84.75 196 CYS A CA 1
ATOM 1475 C C . CYS A 1 196 ? 16.885 -2.533 -6.364 1.00 84.75 196 CYS A C 1
ATOM 1477 O O . CYS A 1 196 ? 17.861 -3.279 -6.269 1.00 84.75 196 CYS A O 1
ATOM 1479 N N . ASP A 1 197 ? 16.835 -1.567 -7.277 1.00 87.12 197 ASP A N 1
ATOM 1480 C CA . ASP A 1 197 ? 17.933 -1.325 -8.211 1.00 87.12 197 ASP A CA 1
ATOM 1481 C C . ASP A 1 197 ? 19.213 -0.940 -7.461 1.00 87.12 197 ASP A C 1
ATOM 1483 O O . ASP A 1 197 ? 20.301 -1.441 -7.765 1.00 87.12 197 ASP A O 1
ATOM 1487 N N . CYS A 1 198 ? 19.080 -0.141 -6.400 1.00 90.25 198 CYS A N 1
ATOM 1488 C CA . CYS A 1 198 ? 20.188 0.158 -5.507 1.00 90.25 198 CYS A CA 1
ATOM 1489 C C . CYS A 1 198 ? 20.687 -1.063 -4.733 1.00 90.25 198 CYS A C 1
ATOM 1491 O O . CYS A 1 198 ? 21.899 -1.268 -4.645 1.00 90.25 198 CYS A O 1
ATOM 1493 N N . PHE A 1 199 ? 19.792 -1.919 -4.245 1.00 88.88 199 PHE A N 1
ATOM 1494 C CA . PHE A 1 199 ? 20.154 -3.150 -3.550 1.00 88.88 199 PHE A CA 1
ATOM 1495 C C . PHE A 1 199 ? 20.956 -4.086 -4.458 1.00 88.88 199 PHE A C 1
ATOM 1497 O O . PHE A 1 199 ? 22.028 -4.547 -4.063 1.00 88.88 199 PHE A O 1
ATOM 1504 N N . LYS A 1 200 ? 20.487 -4.301 -5.694 1.00 88.62 200 LYS A N 1
ATOM 1505 C CA . LYS A 1 200 ? 21.194 -5.055 -6.740 1.00 88.62 200 LYS A CA 1
ATOM 1506 C C . LYS A 1 200 ? 22.582 -4.481 -6.998 1.00 88.62 200 LYS A C 1
ATOM 1508 O O . LYS A 1 200 ? 23.544 -5.242 -7.079 1.00 88.62 200 LYS A O 1
ATOM 1513 N N . LYS A 1 201 ? 22.695 -3.155 -7.125 1.00 90.62 201 LYS A N 1
ATOM 1514 C CA . LYS A 1 201 ? 23.968 -2.474 -7.398 1.00 90.62 201 LYS A CA 1
ATOM 1515 C C . LYS A 1 201 ? 24.972 -2.671 -6.260 1.00 90.62 201 LYS A C 1
ATOM 1517 O O . LYS A 1 201 ? 26.097 -3.089 -6.519 1.00 90.62 201 LYS A O 1
ATOM 1522 N N . VAL A 1 202 ? 24.559 -2.416 -5.017 1.00 90.88 202 VAL A N 1
ATOM 1523 C CA . VAL A 1 202 ? 25.417 -2.531 -3.822 1.00 90.88 202 VAL A CA 1
ATOM 1524 C C . VAL A 1 202 ? 25.808 -3.988 -3.562 1.00 90.88 202 VAL A C 1
ATOM 1526 O O . VAL A 1 202 ? 26.966 -4.289 -3.289 1.00 90.88 202 VAL A O 1
ATOM 1529 N N . ASN A 1 203 ? 24.871 -4.922 -3.732 1.00 87.31 203 ASN A N 1
ATOM 1530 C CA . ASN A 1 203 ? 25.078 -6.341 -3.442 1.00 87.31 203 ASN A CA 1
ATOM 1531 C C . ASN A 1 203 ? 25.449 -7.177 -4.682 1.00 87.31 203 ASN A C 1
ATOM 1533 O O . ASN A 1 203 ? 25.213 -8.385 -4.701 1.00 87.31 203 ASN A O 1
ATOM 1537 N N . LYS A 1 204 ? 26.041 -6.551 -5.712 1.00 88.56 204 LYS A N 1
ATOM 1538 C CA . LYS A 1 204 ? 26.622 -7.208 -6.903 1.00 88.56 204 LYS A CA 1
ATOM 1539 C C . LYS A 1 204 ? 25.681 -8.201 -7.608 1.00 88.56 204 LYS A C 1
ATOM 1541 O O . LYS A 1 204 ? 26.068 -9.321 -7.929 1.00 88.56 204 LYS A O 1
ATOM 1546 N N . GLY A 1 205 ? 24.447 -7.781 -7.872 1.00 74.44 205 GLY A N 1
ATOM 1547 C CA . GLY A 1 205 ? 23.453 -8.583 -8.593 1.00 74.44 205 GLY A CA 1
ATOM 1548 C C . GLY A 1 205 ? 22.592 -9.480 -7.704 1.00 74.44 205 GLY A C 1
ATOM 1549 O O . GLY A 1 205 ? 21.959 -10.406 -8.210 1.00 74.44 205 GLY A O 1
ATOM 1550 N N . ALA A 1 206 ? 22.552 -9.210 -6.395 1.00 80.62 206 ALA A N 1
ATOM 1551 C CA . ALA A 1 206 ? 21.580 -9.812 -5.487 1.00 80.62 206 ALA A CA 1
ATOM 1552 C C . ALA A 1 206 ? 20.142 -9.637 -5.995 1.00 80.62 206 ALA A C 1
ATOM 1554 O O . ALA A 1 206 ? 19.832 -8.691 -6.722 1.00 80.62 206 ALA A O 1
ATOM 1555 N N . ARG A 1 207 ? 19.255 -10.557 -5.623 1.00 77.94 207 ARG A N 1
ATOM 1556 C CA . ARG A 1 207 ? 17.864 -10.517 -6.078 1.00 77.94 207 ARG A CA 1
ATOM 1557 C C . ARG A 1 207 ? 17.034 -9.708 -5.094 1.00 77.94 207 ARG A C 1
ATOM 1559 O O . ARG A 1 207 ? 17.231 -9.799 -3.891 1.00 77.94 207 ARG A O 1
ATOM 1566 N N . CYS A 1 208 ? 16.083 -8.943 -5.613 1.00 75.50 208 CYS A N 1
ATOM 1567 C CA . CYS A 1 208 ? 15.070 -8.284 -4.792 1.00 75.50 208 CYS A CA 1
ATOM 1568 C C . CYS A 1 208 ? 13.853 -9.201 -4.675 1.00 75.50 208 CYS A C 1
ATOM 1570 O O . CYS A 1 208 ? 12.778 -8.905 -5.200 1.00 75.50 208 CYS A O 1
ATOM 1572 N N . ASP A 1 209 ? 14.062 -10.383 -4.111 1.00 72.38 209 ASP A N 1
ATOM 1573 C CA . ASP A 1 209 ? 12.995 -11.340 -3.868 1.00 72.38 209 ASP A CA 1
ATOM 1574 C C . ASP A 1 209 ? 13.109 -11.901 -2.449 1.00 72.38 209 ASP A C 1
ATOM 1576 O O . ASP A 1 209 ? 14.163 -11.826 -1.823 1.00 72.38 209 ASP A O 1
ATOM 1580 N N . ASP A 1 210 ? 12.006 -12.451 -1.940 1.00 52.25 210 ASP A N 1
ATOM 1581 C CA . ASP A 1 210 ? 11.916 -12.921 -0.549 1.00 52.25 210 ASP A CA 1
ATOM 1582 C C . ASP A 1 210 ? 12.826 -14.122 -0.221 1.00 52.25 210 ASP A C 1
ATOM 1584 O O . ASP A 1 210 ? 12.778 -14.616 0.899 1.00 52.25 210 ASP A O 1
ATOM 1588 N N . SER A 1 211 ? 13.583 -14.661 -1.187 1.00 52.56 211 SER A N 1
ATOM 1589 C CA . SER A 1 211 ? 14.591 -15.696 -0.912 1.00 52.56 211 SER A CA 1
ATOM 1590 C C . SER A 1 211 ? 15.965 -15.116 -0.578 1.00 52.56 211 SER A C 1
ATOM 1592 O O . SER A 1 211 ? 16.844 -15.856 -0.142 1.00 52.56 211 SER A O 1
ATOM 1594 N N . ASP A 1 212 ? 16.157 -13.806 -0.761 1.00 67.19 212 ASP A N 1
ATOM 1595 C CA . ASP A 1 212 ? 17.329 -13.097 -0.263 1.00 67.19 212 ASP A CA 1
ATOM 1596 C C . ASP A 1 212 ? 16.987 -12.464 1.091 1.00 67.19 212 ASP A C 1
ATOM 1598 O O . ASP A 1 212 ? 16.370 -11.398 1.162 1.00 67.19 212 ASP A O 1
ATOM 1602 N N . ASP A 1 213 ? 17.404 -13.114 2.180 1.00 67.94 213 ASP A N 1
ATOM 1603 C CA . ASP A 1 213 ? 17.185 -12.641 3.557 1.00 67.94 213 ASP A CA 1
ATOM 1604 C C . ASP A 1 213 ? 17.658 -11.192 3.769 1.00 67.94 213 ASP A C 1
ATOM 1606 O O . ASP A 1 213 ? 17.149 -10.477 4.632 1.00 67.94 213 ASP A O 1
ATOM 1610 N N . ARG A 1 214 ? 18.609 -10.717 2.953 1.00 67.25 214 ARG A N 1
ATOM 1611 C CA . ARG A 1 214 ? 19.112 -9.340 3.013 1.00 67.25 214 ARG A CA 1
ATOM 1612 C C . ARG A 1 214 ? 18.133 -8.337 2.402 1.00 67.25 214 ARG A C 1
ATOM 1614 O O . ARG A 1 214 ? 18.111 -7.195 2.847 1.00 67.25 214 ARG A O 1
ATOM 1621 N N . TRP A 1 215 ? 17.332 -8.735 1.410 1.00 71.44 215 TRP A N 1
ATOM 1622 C CA . TRP A 1 215 ? 16.289 -7.888 0.818 1.00 71.44 215 TRP A CA 1
ATOM 1623 C C . TRP A 1 215 ? 15.091 -7.731 1.759 1.00 71.44 215 TRP A C 1
ATOM 1625 O O . TRP A 1 215 ? 14.525 -6.647 1.849 1.00 71.44 215 TRP A O 1
ATOM 1635 N N . MET A 1 216 ? 14.756 -8.769 2.530 1.00 59.38 216 MET A N 1
ATOM 1636 C CA . MET A 1 216 ? 13.638 -8.750 3.488 1.00 59.38 216 MET A CA 1
ATOM 1637 C C . MET A 1 216 ? 13.761 -7.666 4.573 1.00 59.38 216 MET A C 1
ATOM 1639 O O . MET A 1 216 ? 12.758 -7.246 5.146 1.00 59.38 216 MET A O 1
ATOM 1643 N N . ILE A 1 217 ? 14.983 -7.203 4.851 1.00 60.94 217 ILE A N 1
ATOM 1644 C CA . ILE A 1 217 ? 15.270 -6.148 5.838 1.00 60.94 217 ILE A CA 1
ATOM 1645 C C . ILE A 1 217 ? 15.079 -4.749 5.227 1.00 60.94 217 ILE A C 1
ATOM 1647 O O . ILE A 1 217 ? 14.877 -3.767 5.941 1.00 60.94 217 ILE A O 1
ATOM 1651 N N . VAL A 1 218 ? 15.129 -4.645 3.899 1.00 69.06 218 VAL A N 1
ATOM 1652 C CA . VAL A 1 218 ? 15.044 -3.384 3.169 1.00 69.06 218 VAL A CA 1
ATOM 1653 C C . VAL A 1 218 ? 13.575 -2.999 3.025 1.00 69.06 218 VAL A C 1
ATOM 1655 O O . VAL A 1 218 ? 12.865 -3.482 2.142 1.00 69.06 218 VAL A O 1
ATOM 1658 N N . GLN A 1 219 ? 13.095 -2.111 3.896 1.00 69.31 219 GLN A N 1
ATOM 1659 C CA . GLN A 1 219 ? 11.729 -1.616 3.781 1.00 69.31 219 GLN A CA 1
ATOM 1660 C C . GLN A 1 219 ? 11.609 -0.651 2.603 1.00 69.31 219 GLN A C 1
ATOM 1662 O O . GLN A 1 219 ? 12.426 0.253 2.423 1.00 69.31 219 GLN A O 1
ATOM 1667 N N . GLN A 1 220 ? 10.552 -0.813 1.807 1.00 77.75 220 GLN A N 1
ATOM 1668 C CA . GLN A 1 220 ? 10.231 0.136 0.748 1.00 77.75 220 GLN A CA 1
ATOM 1669 C C . GLN A 1 220 ? 9.854 1.478 1.377 1.00 77.75 220 GLN A C 1
ATOM 1671 O O . GLN A 1 220 ? 8.745 1.657 1.882 1.00 77.75 220 GLN A O 1
ATOM 1676 N N . ASN A 1 221 ? 10.793 2.419 1.352 1.00 83.00 221 ASN A N 1
ATOM 1677 C CA . ASN A 1 221 ? 10.645 3.696 2.022 1.00 83.00 221 ASN A CA 1
ATOM 1678 C C . ASN A 1 221 ? 10.780 4.845 1.007 1.00 83.00 221 ASN A C 1
ATOM 1680 O O . ASN A 1 221 ? 11.896 5.184 0.596 1.00 83.00 221 ASN A O 1
ATOM 1684 N N . PRO A 1 222 ? 9.664 5.489 0.616 1.00 82.69 222 PRO A N 1
ATOM 1685 C CA . PRO A 1 222 ? 9.687 6.552 -0.387 1.00 82.69 222 PRO A CA 1
ATOM 1686 C C . PRO A 1 222 ? 10.496 7.776 0.064 1.00 82.69 222 PRO A C 1
ATOM 1688 O O . PRO A 1 222 ? 11.000 8.528 -0.774 1.00 82.69 222 PRO A O 1
ATOM 1691 N N . TRP A 1 223 ? 10.660 7.981 1.375 1.00 89.06 223 TRP A N 1
ATOM 1692 C CA . TRP A 1 223 ? 11.492 9.055 1.914 1.00 89.06 223 TRP A CA 1
ATOM 1693 C C . TRP A 1 223 ? 12.974 8.779 1.678 1.00 89.06 223 TRP A C 1
ATOM 1695 O O . TRP A 1 223 ? 13.699 9.690 1.274 1.00 89.06 223 TRP A O 1
ATOM 1705 N N . CYS A 1 224 ? 13.411 7.528 1.839 1.00 91.94 224 CYS A N 1
ATOM 1706 C CA . CYS A 1 224 ? 14.773 7.108 1.510 1.00 91.94 224 CYS A CA 1
ATOM 1707 C C . CYS A 1 224 ? 15.056 7.264 0.013 1.00 91.94 224 CYS A C 1
ATOM 1709 O O . CYS A 1 224 ? 16.049 7.884 -0.367 1.00 91.94 224 CYS A O 1
ATOM 1711 N N . GLU A 1 225 ? 14.148 6.785 -0.843 1.00 89.88 225 GLU A N 1
ATOM 1712 C CA . GLU A 1 225 ? 14.292 6.900 -2.300 1.00 89.88 225 GLU A CA 1
ATOM 1713 C C . GLU A 1 225 ? 14.362 8.355 -2.782 1.00 89.88 225 GLU A C 1
ATOM 1715 O O . GLU A 1 225 ? 15.091 8.676 -3.723 1.00 89.88 225 GLU A O 1
ATOM 1720 N N . ARG A 1 226 ? 13.589 9.253 -2.160 1.00 88.50 226 ARG A N 1
ATOM 1721 C CA . ARG A 1 226 ? 13.615 10.689 -2.468 1.00 88.50 226 ARG A CA 1
ATOM 1722 C C . ARG A 1 226 ? 14.903 11.351 -1.985 1.00 88.50 226 ARG A C 1
ATOM 1724 O O . ARG A 1 226 ? 15.466 12.167 -2.707 1.00 88.50 226 ARG A O 1
ATOM 1731 N N . SER A 1 227 ? 15.350 11.016 -0.778 1.00 93.75 227 SER A N 1
ATOM 1732 C CA . SER A 1 227 ? 16.479 11.684 -0.118 1.00 93.75 227 SER A CA 1
ATOM 1733 C C . SER A 1 227 ? 17.830 11.305 -0.707 1.00 93.75 227 SER A C 1
ATOM 1735 O O . SER A 1 227 ? 18.732 12.140 -0.739 1.00 93.75 227 SER A O 1
ATOM 1737 N N . PHE A 1 228 ? 17.950 10.060 -1.171 1.00 94.50 228 PHE A N 1
ATOM 1738 C CA . PHE A 1 228 ? 19.212 9.438 -1.571 1.00 94.50 228 PHE A CA 1
ATOM 1739 C C . PHE A 1 228 ? 19.177 8.943 -3.019 1.00 94.50 228 PHE A C 1
ATOM 1741 O O . PHE A 1 228 ? 19.814 7.953 -3.371 1.00 94.50 228 PHE A O 1
ATOM 1748 N N . ALA A 1 229 ? 18.415 9.617 -3.883 1.00 89.94 229 ALA A N 1
ATOM 1749 C CA . ALA A 1 229 ? 18.388 9.303 -5.306 1.00 89.94 229 ALA A CA 1
ATOM 1750 C C . ALA A 1 229 ? 19.813 9.352 -5.893 1.00 89.94 229 ALA A C 1
ATOM 1752 O O . ALA A 1 229 ? 20.468 10.391 -5.862 1.00 89.94 229 ALA A O 1
ATOM 1753 N N . GLY A 1 230 ? 20.288 8.219 -6.418 1.00 91.38 230 GLY A N 1
ATOM 1754 C CA . GLY A 1 230 ? 21.637 8.069 -6.976 1.00 91.38 230 GLY A CA 1
ATOM 1755 C C . GLY A 1 230 ? 22.711 7.600 -5.985 1.00 91.38 230 GLY A C 1
ATOM 1756 O O . GLY A 1 230 ? 23.738 7.089 -6.431 1.00 91.38 230 GLY A O 1
ATOM 1757 N N . ASP A 1 231 ? 22.463 7.680 -4.675 1.00 96.25 231 ASP A N 1
ATOM 1758 C CA . ASP A 1 231 ? 23.356 7.172 -3.629 1.00 96.25 231 ASP A CA 1
ATOM 1759 C C . ASP A 1 231 ? 22.799 5.872 -3.041 1.00 96.25 231 ASP A C 1
ATOM 1761 O O . ASP A 1 231 ? 22.019 5.849 -2.086 1.00 96.25 231 ASP A O 1
ATOM 1765 N N . CYS A 1 232 ? 23.180 4.764 -3.669 1.00 94.38 232 CYS A N 1
ATOM 1766 C CA . CYS A 1 232 ? 22.593 3.472 -3.357 1.00 94.38 232 CYS A CA 1
ATOM 1767 C C . CYS A 1 232 ? 23.011 2.906 -2.002 1.00 94.38 232 CYS A C 1
ATOM 1769 O O . CYS A 1 232 ? 22.197 2.237 -1.372 1.00 94.38 232 CYS A O 1
ATOM 1771 N N . GLU A 1 233 ? 24.231 3.168 -1.538 1.00 94.75 233 GLU A N 1
ATOM 1772 C CA . GLU A 1 233 ? 24.663 2.691 -0.222 1.00 94.75 233 GLU A CA 1
ATOM 1773 C C . GLU A 1 233 ? 23.863 3.389 0.878 1.00 94.75 233 GLU A C 1
ATOM 1775 O O . GLU A 1 233 ? 23.270 2.721 1.730 1.00 94.75 233 GLU A O 1
ATOM 1780 N N . THR A 1 234 ? 23.729 4.715 0.796 1.00 95.81 234 THR A N 1
ATOM 1781 C CA . THR A 1 234 ? 22.950 5.479 1.775 1.00 95.81 234 THR A CA 1
ATOM 1782 C C . THR A 1 234 ? 21.451 5.192 1.668 1.00 95.81 234 THR A C 1
ATOM 1784 O O . THR A 1 234 ? 20.774 5.097 2.691 1.00 95.81 234 THR A O 1
ATOM 1787 N N . MET A 1 235 ? 20.908 4.967 0.463 1.00 94.56 235 MET A N 1
ATOM 1788 C CA . MET A 1 235 ? 19.504 4.573 0.298 1.00 94.56 235 MET A CA 1
ATOM 1789 C C . MET A 1 235 ? 19.196 3.235 0.979 1.00 94.56 235 MET A C 1
ATOM 1791 O O . MET A 1 235 ? 18.180 3.132 1.666 1.00 94.56 235 MET A O 1
ATOM 1795 N N . ILE A 1 236 ? 20.063 2.227 0.815 1.00 92.06 236 ILE A N 1
ATOM 1796 C CA . ILE A 1 236 ? 19.891 0.928 1.478 1.00 92.06 236 ILE A CA 1
ATOM 1797 C C . ILE A 1 236 ? 20.034 1.076 2.986 1.00 92.06 236 ILE A C 1
ATOM 1799 O O . ILE A 1 236 ? 19.154 0.610 3.703 1.00 92.06 236 ILE A O 1
ATOM 1803 N N . GLY A 1 237 ? 21.051 1.800 3.464 1.00 92.25 237 GLY A N 1
ATOM 1804 C CA . GLY A 1 237 ? 21.189 2.103 4.889 1.00 92.25 237 GLY A CA 1
ATOM 1805 C C . GLY A 1 237 ? 19.931 2.762 5.463 1.00 92.25 237 GLY A C 1
ATOM 1806 O O . GLY A 1 237 ? 19.436 2.354 6.511 1.00 92.25 237 GLY A O 1
ATOM 1807 N N . CYS A 1 238 ? 19.355 3.729 4.748 1.00 94.38 238 CYS A N 1
ATOM 1808 C CA . CYS A 1 238 ? 18.113 4.383 5.147 1.00 94.38 238 CYS A CA 1
ATOM 1809 C C . CYS A 1 238 ? 16.955 3.380 5.244 1.00 94.38 238 CYS A C 1
ATOM 1811 O O . CYS A 1 238 ? 16.290 3.308 6.278 1.00 94.38 238 CYS A O 1
ATOM 1813 N N . ALA A 1 239 ? 16.758 2.570 4.200 1.00 90.06 239 ALA A N 1
ATOM 1814 C CA . ALA A 1 239 ? 15.683 1.585 4.100 1.00 90.06 239 ALA A CA 1
ATOM 1815 C C . ALA A 1 239 ? 15.792 0.434 5.121 1.00 90.06 239 ALA A C 1
ATOM 1817 O O . ALA A 1 239 ? 14.779 -0.175 5.458 1.00 90.06 239 ALA A O 1
ATOM 1818 N N . THR A 1 240 ? 16.990 0.158 5.646 1.00 86.50 240 THR A N 1
ATOM 1819 C CA . THR A 1 240 ? 17.226 -0.816 6.727 1.00 86.50 240 THR A CA 1
ATOM 1820 C C . THR A 1 240 ? 17.235 -0.188 8.127 1.00 86.50 240 THR A C 1
ATOM 1822 O O . THR A 1 240 ? 17.572 -0.866 9.093 1.00 86.50 240 THR A O 1
ATOM 1825 N N . GLY A 1 241 ? 16.919 1.106 8.264 1.00 84.81 241 GLY A N 1
ATOM 1826 C CA . GLY A 1 241 ? 16.874 1.785 9.565 1.00 84.81 241 GLY A CA 1
ATOM 1827 C C . GLY A 1 241 ? 18.238 2.198 10.137 1.00 84.81 241 GLY A C 1
ATOM 1828 O O . GLY A 1 241 ? 18.359 2.388 11.345 1.00 84.81 241 GLY A O 1
ATOM 1829 N N . ALA A 1 242 ? 19.285 2.334 9.313 1.00 88.50 242 ALA A N 1
ATOM 1830 C CA . ALA A 1 242 ? 20.602 2.763 9.785 1.00 88.50 242 ALA A CA 1
ATOM 1831 C C . ALA A 1 242 ? 20.545 4.208 10.336 1.00 88.50 242 ALA A C 1
ATOM 1833 O O . ALA A 1 242 ? 20.127 5.114 9.604 1.00 88.50 242 ALA A O 1
ATOM 1834 N N . PRO A 1 243 ? 21.010 4.470 11.578 1.00 86.50 243 PRO A N 1
ATOM 1835 C CA . PRO A 1 243 ? 20.925 5.799 12.198 1.00 86.50 243 PRO A CA 1
ATOM 1836 C C . PRO A 1 243 ? 21.712 6.900 11.477 1.00 86.50 243 PRO A C 1
ATOM 1838 O O . PRO A 1 243 ? 21.400 8.080 11.634 1.00 86.50 243 PRO A O 1
ATOM 1841 N N . SER A 1 244 ? 22.736 6.526 10.702 1.00 92.81 244 SER A N 1
ATOM 1842 C CA . SER A 1 244 ? 23.563 7.441 9.906 1.00 92.81 244 SER A CA 1
ATOM 1843 C C . SER A 1 244 ? 22.924 7.847 8.574 1.00 92.81 244 SER A C 1
ATOM 1845 O O . SER A 1 244 ? 23.400 8.783 7.939 1.00 92.81 244 SER A O 1
ATOM 1847 N N . ALA A 1 245 ? 21.843 7.183 8.154 1.00 95.31 245 ALA A N 1
ATOM 1848 C CA . ALA A 1 245 ? 21.205 7.369 6.853 1.00 95.31 245 ALA A CA 1
ATOM 1849 C C . ALA A 1 245 ? 19.770 7.907 6.994 1.00 95.31 245 ALA A C 1
ATOM 1851 O O . ALA A 1 245 ? 18.825 7.366 6.425 1.00 95.31 245 ALA A O 1
ATOM 1852 N N . LYS A 1 246 ? 19.586 8.978 7.774 1.00 95.00 246 LYS A N 1
ATOM 1853 C CA . LYS A 1 246 ? 18.262 9.588 7.981 1.00 95.00 246 LYS A CA 1
ATOM 1854 C C . LYS A 1 246 ? 17.773 10.295 6.713 1.00 95.00 246 LYS A C 1
ATOM 1856 O O . LYS A 1 246 ? 18.521 11.107 6.165 1.00 95.00 246 LYS A O 1
ATOM 1861 N N . PRO A 1 247 ? 16.528 10.072 6.256 1.00 96.00 247 PRO A N 1
ATOM 1862 C CA . PRO A 1 247 ? 16.015 10.777 5.089 1.00 96.00 247 PRO A CA 1
ATOM 1863 C C . PRO A 1 247 ? 15.885 12.283 5.359 1.00 96.00 247 PRO A C 1
ATOM 1865 O O . PRO A 1 247 ? 15.678 12.731 6.488 1.00 96.00 247 PRO A O 1
ATOM 1868 N N . LYS A 1 248 ? 15.933 13.069 4.285 1.00 95.81 248 LYS A N 1
ATOM 1869 C CA . LYS A 1 248 ? 15.542 14.476 4.277 1.00 95.81 248 LYS A CA 1
ATOM 1870 C C . LYS A 1 248 ? 14.020 14.557 4.304 1.00 95.81 248 LYS A C 1
ATOM 1872 O O . LYS A 1 248 ? 13.355 14.256 3.311 1.00 95.81 248 LYS A O 1
ATOM 1877 N N . CYS A 1 249 ? 13.477 14.977 5.439 1.00 94.50 249 CYS A N 1
ATOM 1878 C CA . CYS A 1 249 ? 12.044 15.179 5.578 1.00 94.50 249 CYS A CA 1
ATOM 1879 C C . CYS A 1 249 ? 11.611 16.544 5.031 1.00 94.50 249 CYS A C 1
ATOM 1881 O O . CYS A 1 249 ? 12.355 17.519 5.155 1.00 94.50 249 CYS A O 1
ATOM 1883 N N . PRO A 1 250 ? 10.430 16.629 4.390 1.00 91.44 250 PRO A N 1
ATOM 1884 C CA . PRO A 1 250 ? 9.877 17.907 3.962 1.00 91.44 250 PRO A CA 1
ATOM 1885 C C . PRO A 1 250 ? 9.532 18.782 5.175 1.00 91.44 250 PRO A C 1
ATOM 1887 O O . PRO A 1 250 ? 9.463 18.303 6.307 1.00 91.44 250 PRO A O 1
ATOM 1890 N N . ALA A 1 251 ? 9.278 20.069 4.935 1.00 95.12 251 ALA A N 1
ATOM 1891 C CA . ALA A 1 251 ? 8.845 20.986 5.987 1.00 95.12 251 ALA A CA 1
ATOM 1892 C C . ALA A 1 251 ? 7.607 20.448 6.735 1.00 95.12 251 ALA A C 1
ATOM 1894 O O . ALA A 1 251 ? 6.727 19.810 6.147 1.00 95.12 251 ALA A O 1
ATOM 1895 N N . GLY A 1 252 ? 7.565 20.677 8.050 1.00 96.12 252 GLY A N 1
ATOM 1896 C CA . GLY A 1 252 ? 6.508 20.156 8.923 1.00 96.12 252 GLY A CA 1
ATOM 1897 C C . GLY A 1 252 ? 6.572 18.644 9.164 1.00 96.12 252 GLY A C 1
ATOM 1898 O O . GLY A 1 252 ? 5.597 18.072 9.642 1.00 96.12 252 GLY A O 1
ATOM 1899 N N . HIS A 1 253 ? 7.679 17.981 8.819 1.00 96.81 253 HIS A N 1
ATOM 1900 C CA . HIS A 1 253 ? 7.908 16.571 9.123 1.00 96.81 253 HIS A CA 1
ATOM 1901 C C . HIS A 1 253 ? 9.254 16.371 9.824 1.00 96.81 253 HIS A C 1
ATOM 1903 O O . HIS A 1 253 ? 10.198 17.132 9.612 1.00 96.81 253 HIS A O 1
ATOM 1909 N N . LEU A 1 254 ? 9.356 15.307 10.617 1.00 95.69 254 LEU A N 1
ATOM 1910 C CA . LEU A 1 254 ? 10.570 14.899 11.320 1.00 95.69 254 LEU A CA 1
ATOM 1911 C C . LEU A 1 254 ? 10.958 13.464 10.948 1.00 95.69 254 LEU A C 1
ATOM 1913 O O . LEU A 1 254 ? 10.092 12.621 10.715 1.00 95.69 254 LEU A O 1
ATOM 1917 N N . ALA A 1 255 ? 12.257 13.169 10.907 1.00 94.62 255 ALA A N 1
ATOM 1918 C CA . ALA A 1 255 ? 12.747 11.815 10.657 1.00 94.62 255 ALA A CA 1
ATOM 1919 C C . ALA A 1 255 ? 12.634 10.963 11.929 1.00 94.62 255 ALA A C 1
ATOM 1921 O O . ALA A 1 255 ? 13.293 11.239 12.931 1.00 94.62 255 ALA A O 1
ATOM 1922 N N . SER A 1 256 ? 11.813 9.918 11.877 1.00 92.94 256 SER A N 1
ATOM 1923 C CA . SER A 1 256 ? 11.717 8.911 12.934 1.00 92.94 256 SER A CA 1
ATOM 1924 C C . SER A 1 256 ? 12.968 8.033 13.011 1.00 92.94 256 SER A C 1
ATOM 1926 O O . SER A 1 256 ? 13.761 7.951 12.073 1.00 92.94 256 SER A O 1
ATOM 1928 N N . ILE A 1 257 ? 13.106 7.302 14.117 1.00 87.25 257 ILE A N 1
ATOM 1929 C CA . ILE A 1 257 ? 14.134 6.271 14.323 1.00 87.25 257 ILE A CA 1
ATOM 1930 C C . ILE A 1 257 ? 14.068 5.139 13.289 1.00 87.25 257 ILE A C 1
ATOM 1932 O O . ILE A 1 257 ? 15.080 4.512 13.012 1.00 87.25 257 ILE A O 1
ATOM 1936 N N . ALA A 1 258 ? 12.894 4.898 12.699 1.00 84.62 258 ALA A N 1
ATOM 1937 C CA . ALA A 1 258 ? 12.697 3.920 11.632 1.00 84.62 258 ALA A CA 1
ATOM 1938 C C . ALA A 1 258 ? 12.959 4.517 10.236 1.00 84.62 258 ALA A C 1
ATOM 1940 O O . ALA A 1 258 ? 12.591 3.921 9.228 1.00 84.62 258 ALA A O 1
ATOM 1941 N N . ASN A 1 259 ? 13.559 5.711 10.167 1.00 90.38 259 ASN A N 1
ATOM 1942 C CA . ASN A 1 259 ? 13.856 6.437 8.935 1.00 90.38 259 ASN A CA 1
ATOM 1943 C C . ASN A 1 259 ? 12.618 6.759 8.075 1.00 90.38 259 ASN A C 1
ATOM 1945 O O . ASN A 1 259 ? 12.732 6.955 6.870 1.00 90.38 259 ASN A O 1
ATOM 1949 N N . TYR A 1 260 ? 11.430 6.871 8.670 1.00 90.00 260 TYR A N 1
ATOM 1950 C CA . TYR A 1 260 ? 10.245 7.457 8.026 1.00 90.00 260 TYR A CA 1
ATOM 1951 C C . TYR A 1 260 ? 10.075 8.917 8.431 1.00 90.00 260 TYR A C 1
ATOM 1953 O O . TYR A 1 260 ? 10.371 9.270 9.572 1.00 90.00 260 TYR A O 1
ATOM 1961 N N . CYS A 1 261 ? 9.548 9.752 7.537 1.00 93.38 261 CYS A N 1
ATOM 1962 C CA . CYS A 1 261 ? 9.168 11.115 7.891 1.00 93.38 261 CYS A CA 1
ATOM 1963 C C . CYS A 1 261 ? 7.761 11.137 8.492 1.00 93.38 261 CYS A C 1
ATOM 1965 O O . CYS A 1 261 ? 6.789 10.827 7.804 1.00 93.38 261 CYS A O 1
ATOM 1967 N N . LEU A 1 262 ? 7.665 11.509 9.767 1.00 94.19 262 LEU A N 1
ATOM 1968 C CA . LEU A 1 262 ? 6.408 11.686 10.488 1.00 94.19 262 LEU A CA 1
ATOM 1969 C C . LEU A 1 262 ? 5.979 13.148 10.406 1.00 94.19 262 LEU A C 1
ATOM 1971 O O . LEU A 1 262 ? 6.817 14.039 10.534 1.00 94.19 262 LEU A O 1
ATOM 1975 N N . LYS A 1 263 ? 4.687 13.403 10.199 1.00 96.00 263 LYS A N 1
ATOM 1976 C CA . LYS A 1 263 ? 4.140 14.764 10.203 1.00 96.00 263 LYS A CA 1
ATOM 1977 C C . LYS A 1 263 ? 4.149 15.307 11.634 1.00 96.00 263 LYS A C 1
ATOM 1979 O O . LYS A 1 263 ? 3.631 14.642 12.522 1.00 96.00 263 LYS A O 1
ATOM 1984 N N . ILE A 1 264 ? 4.721 16.488 11.844 1.00 97.69 264 ILE A N 1
ATOM 1985 C CA . ILE A 1 264 ? 4.676 17.202 13.128 1.00 97.69 264 ILE A CA 1
ATOM 1986 C C . ILE A 1 264 ? 3.247 17.714 13.347 1.00 97.69 264 ILE A C 1
ATOM 1988 O O . ILE A 1 264 ? 2.587 18.139 12.395 1.00 97.69 264 ILE A O 1
ATOM 1992 N N . CYS A 1 265 ? 2.770 17.677 14.585 1.00 97.94 265 CYS A N 1
ATOM 1993 C CA . CYS A 1 265 ? 1.442 18.154 14.962 1.00 97.94 265 CYS A CA 1
ATOM 1994 C C . CYS A 1 265 ? 1.492 18.889 16.301 1.00 97.94 265 CYS A C 1
ATOM 1996 O O . CYS A 1 265 ? 2.404 18.677 17.092 1.00 97.94 265 CYS A O 1
ATOM 1998 N N . GLU A 1 266 ? 0.500 19.729 16.576 1.00 97.69 266 GLU A N 1
ATOM 1999 C CA . GLU A 1 266 ? 0.285 20.298 17.913 1.00 97.69 266 GLU A CA 1
ATOM 2000 C C . GLU A 1 266 ? -0.950 19.670 18.565 1.00 97.69 266 GLU A C 1
ATOM 2002 O O . GLU A 1 266 ? -0.997 19.426 19.777 1.00 97.69 266 GLU A O 1
ATOM 2007 N N . THR A 1 267 ? -1.943 19.368 17.729 1.00 97.44 267 THR A N 1
ATOM 2008 C CA . THR A 1 267 ? -3.240 18.813 18.089 1.00 97.44 267 THR A CA 1
ATOM 2009 C C . THR A 1 267 ? -3.627 17.666 17.154 1.00 97.44 267 THR A C 1
ATOM 2011 O O . THR A 1 267 ? -3.108 17.522 16.048 1.00 97.44 267 THR A O 1
ATOM 2014 N N . ALA A 1 268 ? -4.605 16.853 17.564 1.00 93.94 268 ALA A N 1
ATOM 2015 C CA . ALA A 1 268 ? -5.121 15.765 16.729 1.00 93.94 268 ALA A CA 1
ATOM 2016 C C . ALA A 1 268 ? -5.731 16.248 15.395 1.00 93.94 268 ALA A C 1
ATOM 2018 O O . ALA A 1 268 ? -5.784 15.481 14.440 1.00 93.94 268 ALA A O 1
ATOM 2019 N N . ALA A 1 269 ? -6.171 17.511 15.309 1.00 95.38 269 ALA A N 1
ATOM 2020 C CA . ALA A 1 269 ? -6.739 18.080 14.087 1.00 95.38 269 ALA A CA 1
ATOM 2021 C C . ALA A 1 269 ? -5.688 18.324 12.989 1.00 95.38 269 ALA A C 1
ATOM 2023 O O . ALA A 1 269 ? -6.038 18.376 11.810 1.00 95.38 269 ALA A O 1
ATOM 2024 N N . ASP A 1 270 ? -4.407 18.432 13.357 1.00 95.50 270 ASP A N 1
ATOM 2025 C CA . ASP A 1 270 ? -3.309 18.602 12.399 1.00 95.50 270 ASP A CA 1
ATOM 2026 C C . ASP A 1 270 ? -2.989 17.297 11.661 1.00 95.50 270 ASP A C 1
ATOM 2028 O O . ASP A 1 270 ? -2.337 17.297 10.607 1.00 95.50 270 ASP A O 1
ATOM 2032 N N . CYS A 1 271 ? -3.442 16.170 12.209 1.00 93.00 271 CYS A N 1
ATOM 2033 C CA . CYS A 1 271 ? -3.150 14.851 11.693 1.00 93.00 271 CYS A CA 1
ATOM 2034 C C . CYS A 1 271 ? -4.153 14.398 10.626 1.00 93.00 271 CYS A C 1
ATOM 2036 O O . CYS A 1 271 ? -5.320 14.796 10.640 1.00 93.00 271 CYS A O 1
ATOM 2038 N N . PRO A 1 272 ? -3.714 13.565 9.662 1.00 86.31 272 PRO A N 1
ATOM 2039 C CA . PRO A 1 272 ? -4.632 12.942 8.719 1.00 86.31 272 PRO A CA 1
ATOM 2040 C C . PRO A 1 272 ? -5.715 12.131 9.442 1.00 86.31 272 PRO A C 1
ATOM 2042 O O . PRO A 1 272 ? -5.543 11.689 10.577 1.00 86.31 272 PRO A O 1
ATOM 2045 N N . SER A 1 273 ? -6.836 11.884 8.764 1.00 81.81 273 SER A N 1
ATOM 2046 C CA . SER A 1 273 ? -7.881 11.015 9.313 1.00 81.81 273 SER A CA 1
ATOM 2047 C C . SER A 1 273 ? -7.312 9.627 9.641 1.00 81.81 273 SER A C 1
ATOM 2049 O O . SER A 1 273 ? -6.629 9.037 8.806 1.00 81.81 273 SER A O 1
ATOM 2051 N N . GLY A 1 274 ? -7.586 9.125 10.849 1.00 79.81 274 GLY A N 1
ATOM 2052 C CA . GLY A 1 274 ? -7.046 7.852 11.347 1.00 79.81 274 GLY A CA 1
ATOM 2053 C C . GLY A 1 274 ? -5.738 7.965 12.138 1.00 79.81 274 GLY A C 1
ATOM 2054 O O . GLY A 1 274 ? -5.205 6.939 12.549 1.00 79.81 274 GLY A O 1
ATOM 2055 N N . TYR A 1 275 ? -5.246 9.182 12.379 1.00 92.62 275 TYR A N 1
ATOM 2056 C CA . TYR A 1 275 ? -4.026 9.440 13.139 1.00 92.62 275 TYR A CA 1
ATOM 2057 C C . TYR A 1 275 ? -4.315 10.231 14.425 1.00 92.62 275 TYR A C 1
ATOM 2059 O O . TYR A 1 275 ? -5.248 11.039 14.471 1.00 92.62 275 TYR A O 1
ATOM 2067 N N . THR A 1 276 ? -3.490 10.026 15.447 1.00 94.38 276 THR A N 1
ATOM 2068 C CA . THR A 1 276 ? -3.422 10.808 16.684 1.00 94.38 276 THR A CA 1
ATOM 2069 C C . THR A 1 276 ? -2.162 11.650 16.704 1.00 94.38 276 THR A C 1
ATOM 2071 O O . THR A 1 276 ? -1.145 11.305 16.107 1.00 94.38 276 THR A O 1
ATOM 2074 N N . CYS A 1 277 ? -2.246 12.783 17.393 1.00 97.31 277 CYS A N 1
ATOM 2075 C CA . CYS A 1 277 ? -1.083 13.599 17.685 1.00 97.31 277 CYS A CA 1
ATOM 2076 C C . CYS A 1 277 ? -0.518 13.184 19.043 1.00 97.31 277 CYS A C 1
ATOM 2078 O O . CYS A 1 277 ? -1.085 13.566 20.069 1.00 97.31 277 CYS A O 1
ATOM 2080 N N . ASP A 1 278 ? 0.565 12.409 19.036 1.00 97.00 278 ASP A N 1
ATOM 2081 C CA . ASP A 1 278 ? 1.199 11.877 20.246 1.00 97.00 278 ASP A CA 1
ATOM 2082 C C . ASP A 1 278 ? 2.644 12.366 20.386 1.00 97.00 278 ASP A C 1
ATOM 2084 O O . ASP A 1 278 ? 3.287 12.779 19.415 1.00 97.00 278 ASP A O 1
ATOM 2088 N N . GLU A 1 279 ? 3.145 12.332 21.622 1.00 96.44 279 GLU A N 1
ATOM 2089 C CA . GLU A 1 279 ? 4.528 12.684 21.945 1.00 96.44 279 GLU A CA 1
ATOM 2090 C C . GLU A 1 279 ? 5.510 11.735 21.243 1.00 96.44 279 GLU A C 1
ATOM 2092 O O . GLU A 1 279 ? 5.372 10.510 21.266 1.00 96.44 279 GLU A O 1
ATOM 2097 N N . TYR A 1 280 ? 6.540 12.316 20.640 1.00 95.69 280 TYR A N 1
ATOM 2098 C CA . TYR A 1 280 ? 7.628 11.623 19.978 1.00 95.69 280 TYR A CA 1
ATOM 2099 C C . TYR A 1 280 ? 8.942 12.368 20.166 1.00 95.69 280 TYR A C 1
ATOM 2101 O O . TYR A 1 280 ? 9.209 13.375 19.507 1.00 95.69 280 TYR A O 1
ATOM 2109 N N . LEU A 1 281 ? 9.801 11.812 21.023 1.00 92.31 281 LEU A N 1
ATOM 2110 C CA . LEU A 1 281 ? 11.014 12.491 21.483 1.00 92.31 281 LEU A CA 1
ATOM 2111 C C . LEU A 1 281 ? 10.630 13.846 22.108 1.00 92.31 281 LEU A C 1
ATOM 2113 O O . LEU A 1 281 ? 9.768 13.876 22.979 1.00 92.31 281 LEU A O 1
ATOM 2117 N N . ASP A 1 282 ? 11.230 14.945 21.653 1.00 94.50 282 ASP A N 1
ATOM 2118 C CA . ASP A 1 282 ? 11.020 16.293 22.199 1.00 94.50 282 ASP A CA 1
ATOM 2119 C C . ASP A 1 282 ? 9.940 17.096 21.441 1.00 94.50 282 ASP A C 1
ATOM 2121 O O . ASP A 1 282 ? 9.934 18.328 21.451 1.00 94.50 282 ASP A O 1
ATOM 2125 N N . THR A 1 283 ? 9.059 16.423 20.700 1.00 96.31 283 THR A N 1
ATOM 2126 C CA . THR A 1 283 ? 7.985 17.058 19.925 1.00 96.31 283 THR A CA 1
ATOM 2127 C C . THR A 1 283 ? 6.784 16.127 19.796 1.00 96.31 283 THR A C 1
ATOM 2129 O O . THR A 1 283 ? 6.805 15.013 20.302 1.00 96.31 283 THR A O 1
ATOM 2132 N N . LYS A 1 284 ? 5.735 16.558 19.095 1.00 97.62 284 LYS A N 1
ATOM 2133 C CA . LYS A 1 284 ? 4.574 15.727 18.788 1.00 97.62 284 LYS A CA 1
ATOM 2134 C C . LYS A 1 284 ? 4.514 15.412 17.306 1.00 97.62 284 LYS A C 1
ATOM 2136 O O . LYS A 1 284 ? 4.812 16.255 16.455 1.00 97.62 284 LYS A O 1
ATOM 2141 N N . ALA A 1 285 ? 4.110 14.191 16.994 1.00 97.44 285 ALA A N 1
ATOM 2142 C CA . ALA A 1 285 ? 3.956 13.744 15.625 1.00 97.44 285 ALA A CA 1
ATOM 2143 C C . ALA A 1 285 ? 2.675 12.938 15.440 1.00 97.44 285 ALA A C 1
ATOM 2145 O O . ALA A 1 285 ? 2.099 12.398 16.381 1.00 97.44 285 ALA A O 1
ATOM 2146 N N . CYS A 1 286 ? 2.230 12.875 14.192 1.00 96.19 286 CYS A N 1
ATOM 2147 C CA . CYS A 1 286 ? 1.079 12.085 13.816 1.00 96.19 286 CYS A CA 1
ATOM 2148 C C . CYS A 1 286 ? 1.454 10.607 13.779 1.00 96.19 286 CYS A C 1
ATOM 2150 O O . CYS A 1 286 ? 2.199 10.174 12.893 1.00 96.19 286 CYS A O 1
ATOM 2152 N N . PHE A 1 287 ? 0.895 9.842 14.709 1.00 91.56 287 PHE A N 1
ATOM 2153 C CA . PHE A 1 287 ? 0.939 8.388 14.719 1.00 91.56 287 PHE A CA 1
ATOM 2154 C C . PHE A 1 287 ? -0.381 7.839 14.259 1.00 91.56 287 PHE A C 1
ATOM 2156 O O . PHE A 1 287 ? -1.430 8.451 14.414 1.00 91.56 287 PHE A O 1
ATOM 2163 N N . GLU A 1 288 ? -0.316 6.682 13.638 1.00 83.69 288 GLU A N 1
ATOM 2164 C CA . GLU A 1 288 ? -1.525 6.007 13.251 1.00 83.69 288 GLU A CA 1
ATOM 2165 C C . GLU A 1 288 ? -2.213 5.400 14.474 1.00 83.69 288 GLU A C 1
ATOM 2167 O O . GLU A 1 288 ? -1.551 4.791 15.314 1.00 83.69 288 GLU A O 1
ATOM 2172 N N . ASN A 1 289 ? -3.537 5.541 14.559 1.00 80.69 289 ASN A N 1
ATOM 2173 C CA . ASN A 1 289 ? -4.317 4.999 15.666 1.00 80.69 289 ASN A CA 1
ATOM 2174 C C . ASN A 1 289 ? -4.171 3.475 15.698 1.00 80.69 289 ASN A C 1
ATOM 2176 O O . ASN A 1 289 ? -4.664 2.809 14.786 1.00 80.69 289 ASN A O 1
ATOM 2180 N N . GLY A 1 290 ? -3.498 2.949 16.729 1.00 59.97 290 GLY A N 1
ATOM 2181 C CA . GLY A 1 290 ? -3.235 1.523 16.990 1.00 59.97 290 GLY A CA 1
ATOM 2182 C C . GLY A 1 290 ? -4.465 0.651 17.168 1.00 59.97 290 GLY A C 1
ATOM 2183 O O . GLY A 1 290 ? -5.588 1.191 17.270 1.00 59.97 290 GLY A O 1
#

Foldseek 3Di:
DDDDDDDDDDDDDDDDDDDDDDDDDDDDDDDDDDDDDDDDPVNVVVVVVVVVVVVVVVVVVVPDPPPDDDDDDDPVQQVPFDFADAAPPQQPWGWGDDDQKIKTKRQGAHPVRFFWAAKDKPDQDAPQWDWDDAPSMTMIMHGHAAARWIWMWTDTPVWIWIWTFDHHNPDDDDSYRIYIDTDPPDDPDGFCPQLQVLVCVVVVRDHCHPVPVLNVLQARAVQLCVQQVVPSVLSSCLRNQNPVNAGDEDPQWDQDSNNHTFGFDDAQVSEDPQWGFDDDPPGTTTDGDD

Secondary structure (DSSP, 8-state):
--------------------PPPPPP--------------HHHHHHHHHHHHHHHHHHHHHHTT-PPPPPPPPPHHHHHHSPBPPEET-TT--EEEEETTEEEEEE-SPPTT-PPEEEEEEEE---TT-EEEEETTEEEEEEE--TT-EEEEEEEESS-EEEEEEE--TTSPPPS--EEEEEES---SS-TTHHHHHHHHHHTTS---STT-TTTTT----HHHHHHTTT-HHHHHHHHTT-TT----PPTTEEE-TTS-EEEB-SSGGGSPTTEEEEEETTEEEEEE--

pLDDT: mean 82.11, std 17.52, range [42.0, 98.5]